Protein AF-A0A099KF82-F1 (afdb_monomer)

Sequence (232 aa):
MSKSNTLKNRMLSGFLIILASSVIFTIAQVIEQFLGSYDLSSMYVSFCAGFILFTPLVSLTLHPLLLASTDSSNKIKVKGLIANISLVTVVQGLFFLIWMTDAIAIYSIYVDSNSFLAKAFNINSKNPGNYSQEFYWINLFLAWLFSLLSLAVGLLPCLIARLKNLGVVGNFVSAFKFAKKQKLALALYAFCLAFSAVIPLMYAKYLFIVLFPLTLSWVFIGLSKRYLQYHN

Solvent-accessible surface area (backbone atoms only — not comparable to full-atom values): 11970 Å² total; per-residue (Å²): 133,63,74,63,60,49,49,52,27,39,52,52,15,53,49,43,30,43,51,48,41,45,50,53,49,52,52,51,52,52,50,46,54,51,27,54,74,62,77,40,52,81,54,46,54,47,54,43,25,44,56,41,37,47,50,30,66,45,54,55,32,51,50,48,52,72,52,74,77,69,83,93,64,63,69,67,57,47,56,57,41,51,52,44,50,52,51,35,51,52,54,34,49,50,52,37,56,52,47,54,53,49,51,53,52,53,37,25,58,47,49,36,42,81,32,67,63,9,58,74,68,68,43,83,60,97,66,86,47,83,40,58,65,59,52,51,55,51,31,57,52,47,16,30,52,38,20,37,48,23,42,47,65,30,38,35,21,55,53,37,36,70,74,71,51,60,52,64,68,46,13,44,54,49,20,48,57,50,46,71,73,41,45,69,62,47,51,50,50,11,41,54,46,28,50,32,42,32,51,18,60,73,77,37,57,76,52,24,53,53,45,32,53,51,49,51,52,50,47,52,52,52,50,53,53,55,52,51,64,73,73,108

pLDDT: mean 79.57, std 12.96, range [41.28, 94.31]

Secondary structure (DSSP, 8-state):
--HHHHHHHHHHHHHHHHHHHHHHHHHHHHHHHHHHHTT-GGGHHHHHHHHGGGHHHHHHTTTGGGTTT--S-HHHHHHHHHHHHHHHHHHHHHHHHHHHHHHHHHHHHHT-TTSHHHHHTT---S----THHHHHHHHHHHHHHHHHHIIIIIIHHHHHHHHT--HHHHHHHHHHHHHHHSHHHHHHHHHHHHHHHHHHHHH-GGGHHHHHHHHHHHHHHHHHHHHHHHH-

Nearest PDB structures (foldseek):
  2wcd-assembly1_A  TM=1.685E-01  e=1.170E+00  Escherichia coli K-12
  6mrt-assembly1_A  TM=1.570E-01  e=1.527E+00  Escherichia coli K-12
  7sqc-assembly1_1W  TM=1.753E-01  e=9.411E+00  Chlamydomonas reinhardtii

Mean predicted aligned error: 8.37 Å

Foldseek 3Di:
DDPVLLVVLQVQLVVLLLVVLVVLLVVLVVVCVVCVVQVNNLLSLLVLLLSLLCLLVSLCSCVSNPVVPDDDPPPVLVVLLVVLQVVSVVVSVVVSVVSSVVSLVCCCAAAPCPTPVVVVVVPDHPDNDNCSVVSNVVSLVSSLVSLLVSVQRRNQLSLQSVVPNPGNVVSNVLSVVLCVVCVVVSSVLSNLLSCLRSVCSPPVSVSNSPSNSVSSVVSSVVVNVVSVVVVD

Structure (mmCIF, N/CA/C/O backbone):
data_AF-A0A099KF82-F1
#
_entry.id   AF-A0A099KF82-F1
#
loop_
_atom_site.group_PDB
_atom_site.id
_atom_site.type_symbol
_atom_site.label_atom_id
_atom_site.label_alt_id
_atom_site.label_comp_id
_atom_site.label_asym_id
_atom_site.label_entity_id
_atom_site.label_seq_id
_atom_site.pdbx_PDB_ins_code
_atom_site.Cartn_x
_atom_site.Cartn_y
_atom_site.Cartn_z
_atom_site.occupancy
_atom_site.B_iso_or_equiv
_atom_site.auth_seq_id
_atom_site.auth_comp_id
_atom_site.auth_asym_id
_atom_site.auth_atom_id
_atom_site.pdbx_PDB_model_num
ATOM 1 N N . MET A 1 1 ? -29.001 -10.977 19.446 1.00 45.34 1 MET A N 1
ATOM 2 C CA . MET A 1 1 ? -28.707 -10.718 18.016 1.00 45.34 1 MET A CA 1
ATOM 3 C C . MET A 1 1 ? -28.398 -12.051 17.326 1.00 45.34 1 MET A C 1
ATOM 5 O O . MET A 1 1 ? -27.534 -12.771 17.809 1.00 45.34 1 MET A O 1
ATOM 9 N N . SER A 1 2 ? -29.158 -12.444 16.294 1.00 41.28 2 SER A N 1
ATOM 10 C CA . SER A 1 2 ? -29.084 -13.787 15.675 1.00 41.28 2 SER A CA 1
ATOM 11 C C . SER A 1 2 ? -27.712 -14.064 15.038 1.00 41.28 2 SER A C 1
ATOM 13 O O . SER A 1 2 ? -27.219 -13.231 14.275 1.00 41.28 2 SER A O 1
ATOM 15 N N . LYS A 1 3 ? -27.132 -15.252 15.296 1.00 54.12 3 LYS A N 1
ATOM 16 C CA . LYS A 1 3 ? -25.882 -15.764 14.680 1.00 54.12 3 LYS A CA 1
ATOM 17 C C . LYS A 1 3 ? -25.866 -15.649 13.142 1.00 54.12 3 LYS A C 1
ATOM 19 O O . LYS A 1 3 ? -24.796 -15.588 12.545 1.00 54.12 3 LYS A O 1
ATOM 24 N N . SER A 1 4 ? -27.040 -15.587 12.508 1.00 56.69 4 SER A N 1
ATOM 25 C CA . SER A 1 4 ? -27.193 -15.416 11.058 1.00 56.69 4 SER A CA 1
ATOM 26 C C . SER A 1 4 ? -26.723 -14.036 10.559 1.00 56.69 4 SER A C 1
ATOM 28 O O . SER A 1 4 ? -26.014 -13.943 9.557 1.00 56.69 4 SER A O 1
ATOM 30 N N . ASN A 1 5 ? -27.010 -12.956 11.298 1.00 60.69 5 ASN A N 1
ATOM 31 C CA . ASN A 1 5 ? -26.653 -11.592 10.877 1.00 60.69 5 ASN A CA 1
ATOM 32 C C . ASN A 1 5 ? -25.145 -11.314 10.990 1.00 60.69 5 ASN A C 1
ATOM 34 O O . ASN A 1 5 ? -24.573 -10.614 10.155 1.00 60.69 5 ASN A O 1
ATOM 38 N N . THR A 1 6 ? -24.474 -11.892 11.988 1.00 64.69 6 THR A N 1
ATOM 39 C CA . THR A 1 6 ? -23.012 -11.806 12.133 1.00 64.69 6 THR A CA 1
ATOM 40 C C . THR A 1 6 ? -22.284 -12.606 11.054 1.00 64.69 6 THR A C 1
ATOM 42 O O . THR A 1 6 ? -21.274 -12.130 10.535 1.00 64.69 6 THR A O 1
ATOM 45 N N . LEU A 1 7 ? -22.797 -13.781 10.673 1.00 68.00 7 LEU A N 1
ATOM 46 C CA . LEU A 1 7 ? -22.239 -14.579 9.577 1.00 68.00 7 LEU A CA 1
ATOM 47 C C . LEU A 1 7 ? -22.384 -13.855 8.230 1.00 68.00 7 LEU A C 1
ATOM 49 O O . LEU A 1 7 ? -21.399 -13.704 7.509 1.00 68.00 7 LEU A O 1
ATOM 53 N N . LYS A 1 8 ? -23.577 -13.321 7.940 1.00 71.81 8 LYS A N 1
ATOM 54 C CA . LYS A 1 8 ? -23.858 -12.558 6.714 1.00 71.81 8 LYS A CA 1
ATOM 55 C C . LYS A 1 8 ? -22.934 -11.345 6.562 1.00 71.81 8 LYS A C 1
ATOM 57 O O . LYS A 1 8 ? -22.374 -11.132 5.491 1.00 71.81 8 LYS A O 1
ATOM 62 N N . ASN A 1 9 ? -22.702 -10.596 7.640 1.00 69.06 9 ASN A N 1
ATOM 63 C CA . ASN A 1 9 ? -21.808 -9.433 7.620 1.00 69.06 9 ASN A CA 1
ATOM 64 C C . ASN A 1 9 ? -20.334 -9.815 7.428 1.00 69.06 9 ASN A C 1
ATOM 66 O O . ASN A 1 9 ? -19.594 -9.091 6.762 1.00 69.06 9 ASN A O 1
ATOM 70 N N . ARG A 1 10 ? -19.902 -10.961 7.972 1.00 72.69 10 ARG A N 1
ATOM 71 C CA . ARG A 1 10 ? -18.543 -11.477 7.758 1.00 72.69 10 ARG A CA 1
ATOM 72 C C . ARG A 1 10 ? -18.320 -11.907 6.313 1.00 72.69 10 ARG A C 1
ATOM 74 O O . ARG A 1 10 ? -17.299 -11.545 5.737 1.00 72.69 10 ARG A O 1
ATOM 81 N N . MET A 1 11 ? -19.285 -12.618 5.728 1.00 76.19 11 MET A N 1
ATOM 82 C CA . MET A 1 11 ? -19.236 -13.011 4.317 1.00 76.19 11 MET A CA 1
ATOM 83 C C . MET A 1 11 ? -19.250 -11.792 3.393 1.00 76.19 11 MET A C 1
ATOM 85 O O . MET A 1 11 ? -18.455 -11.733 2.462 1.00 76.19 11 MET A O 1
ATOM 89 N N . LEU A 1 12 ? -20.085 -10.789 3.689 1.00 76.50 12 LEU A N 1
ATOM 90 C CA . LEU A 1 12 ? -20.146 -9.550 2.915 1.00 76.50 12 LEU A CA 1
ATOM 91 C C . LEU A 1 12 ? -18.811 -8.794 2.939 1.00 76.50 12 LEU A C 1
ATOM 93 O O . LEU A 1 12 ? -18.322 -8.392 1.890 1.00 76.50 12 LEU A O 1
ATOM 97 N N . SER A 1 13 ? -18.194 -8.630 4.113 1.00 74.94 13 SER A N 1
ATOM 98 C CA . SER A 1 13 ? -16.867 -8.009 4.205 1.00 74.94 13 SER A CA 1
ATOM 99 C C . SER A 1 13 ? -15.794 -8.820 3.490 1.00 74.94 13 SER A C 1
ATOM 101 O O . SER A 1 13 ? -15.008 -8.238 2.755 1.00 74.94 13 SER A O 1
ATOM 103 N N . GLY A 1 14 ? -15.771 -10.146 3.662 1.00 78.19 14 GLY A N 1
ATOM 104 C CA . GLY A 1 14 ? -14.827 -11.012 2.952 1.00 78.19 14 GLY A CA 1
ATOM 105 C C . GLY A 1 14 ? -14.945 -10.867 1.433 1.00 78.19 14 GLY A C 1
ATOM 106 O O . GLY A 1 14 ? -13.945 -10.659 0.753 1.00 78.19 14 GLY A O 1
ATOM 107 N N . PHE A 1 15 ? -16.175 -10.879 0.916 1.00 82.88 15 PHE A N 1
ATOM 108 C CA . PHE A 1 15 ? -16.449 -10.667 -0.503 1.00 82.88 15 PHE A CA 1
ATOM 109 C C . PHE A 1 15 ? -15.987 -9.286 -0.985 1.00 82.88 15 PHE A C 1
ATOM 111 O O . PHE A 1 15 ? -15.294 -9.196 -1.994 1.00 82.88 15 PHE A O 1
ATOM 118 N N . LEU A 1 16 ? -16.309 -8.214 -0.252 1.00 82.69 16 LEU A N 1
ATOM 119 C CA . LEU A 1 16 ? -15.918 -6.849 -0.624 1.00 82.69 16 LEU A CA 1
ATOM 120 C C . LEU A 1 16 ? -14.393 -6.657 -0.641 1.00 82.69 16 LEU A C 1
ATOM 122 O O . LEU A 1 16 ? -13.878 -5.972 -1.520 1.00 82.69 16 LEU A O 1
ATOM 126 N N . ILE A 1 17 ? -13.671 -7.278 0.294 1.00 85.69 17 ILE A N 1
ATOM 127 C CA . ILE A 1 17 ? -12.202 -7.236 0.349 1.00 85.69 17 ILE A CA 1
ATOM 128 C C . ILE A 1 17 ? -11.584 -7.952 -0.853 1.00 85.69 17 ILE A C 1
ATOM 130 O O . ILE A 1 17 ? -10.634 -7.445 -1.455 1.00 85.69 17 ILE A O 1
ATOM 134 N N . ILE A 1 18 ? -12.110 -9.130 -1.201 1.00 86.81 18 ILE A N 1
ATOM 135 C CA . ILE A 1 18 ? -11.645 -9.894 -2.363 1.00 86.81 18 ILE A CA 1
ATOM 136 C C . ILE A 1 18 ? -11.949 -9.118 -3.644 1.00 86.81 18 ILE A C 1
ATOM 138 O O . ILE A 1 18 ? -11.084 -9.013 -4.511 1.00 86.81 18 ILE A O 1
ATOM 142 N N . LEU A 1 19 ? -13.134 -8.513 -3.745 1.00 86.94 19 LEU A N 1
ATOM 143 C CA . LEU A 1 19 ? -13.522 -7.684 -4.882 1.00 86.94 19 LEU A CA 1
ATOM 144 C C . LEU A 1 19 ? -12.602 -6.464 -5.025 1.00 86.94 19 LEU A C 1
ATOM 146 O O . LEU A 1 19 ? -12.076 -6.225 -6.107 1.00 86.94 19 LEU A O 1
ATOM 150 N N . ALA A 1 20 ? -12.325 -5.743 -3.937 1.00 86.38 20 ALA A N 1
ATOM 151 C CA . ALA A 1 20 ? -11.403 -4.607 -3.954 1.00 86.38 20 ALA A CA 1
ATOM 152 C C . ALA A 1 20 ? -9.967 -5.023 -4.326 1.00 86.38 20 ALA A C 1
ATOM 154 O O . ALA A 1 20 ? -9.330 -4.370 -5.151 1.00 86.38 20 ALA A O 1
ATOM 155 N N . SER A 1 21 ? -9.479 -6.144 -3.785 1.00 87.75 21 SER A N 1
ATOM 156 C CA . SER A 1 21 ? -8.174 -6.711 -4.163 1.00 87.75 21 SER A CA 1
ATOM 157 C C . SER A 1 21 ? -8.140 -7.118 -5.641 1.00 87.75 21 SER A C 1
ATOM 159 O O . SER A 1 21 ? -7.149 -6.883 -6.324 1.00 87.75 21 SER A O 1
ATOM 161 N N . SER A 1 22 ? -9.240 -7.662 -6.166 1.00 87.31 22 SER A N 1
ATOM 162 C CA . SER A 1 22 ? -9.359 -8.053 -7.578 1.00 87.31 22 SER A CA 1
ATOM 163 C C . SER A 1 22 ? -9.364 -6.843 -8.517 1.00 87.31 22 SER A C 1
ATOM 165 O O . SER A 1 22 ? -8.781 -6.902 -9.598 1.00 87.31 22 SER A O 1
ATOM 167 N N . VAL A 1 23 ? -9.963 -5.722 -8.101 1.00 88.44 23 VAL A N 1
ATOM 168 C CA . VAL A 1 23 ? -9.898 -4.456 -8.848 1.00 88.44 23 VAL A CA 1
ATOM 169 C C . VAL A 1 23 ? -8.455 -3.957 -8.928 1.00 88.44 23 VAL A C 1
ATOM 171 O O . VAL A 1 23 ? -7.983 -3.667 -10.024 1.00 88.44 23 VAL A O 1
ATOM 174 N N . ILE A 1 24 ? -7.726 -3.927 -7.805 1.00 88.12 24 ILE A N 1
ATOM 175 C CA . ILE A 1 24 ? -6.304 -3.533 -7.795 1.00 88.12 24 ILE A CA 1
ATOM 176 C C . ILE A 1 24 ? -5.482 -4.458 -8.694 1.00 88.12 24 ILE A C 1
ATOM 178 O O . ILE A 1 24 ? -4.691 -3.981 -9.503 1.00 88.12 24 ILE A O 1
ATOM 182 N N . PHE A 1 25 ? -5.708 -5.768 -8.599 1.00 90.44 25 PHE A N 1
ATOM 183 C CA . PHE A 1 25 ? -5.039 -6.754 -9.441 1.00 90.44 25 PHE A CA 1
ATOM 184 C C . PHE A 1 25 ? -5.279 -6.505 -10.935 1.00 90.44 25 PHE A C 1
ATOM 186 O O . PHE A 1 25 ? -4.337 -6.501 -11.722 1.00 90.44 25 PHE A O 1
ATOM 193 N N . THR A 1 26 ? -6.530 -6.249 -11.321 1.00 88.75 26 THR A N 1
ATOM 194 C CA . THR A 1 26 ? -6.898 -5.98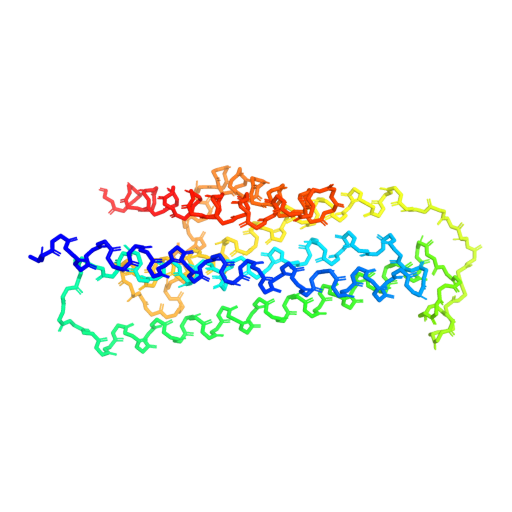7 -12.719 1.00 88.75 26 THR A CA 1
ATOM 195 C C . THR A 1 26 ? -6.211 -4.724 -13.234 1.00 88.75 26 THR A C 1
ATOM 197 O O . THR A 1 26 ? -5.630 -4.743 -14.315 1.00 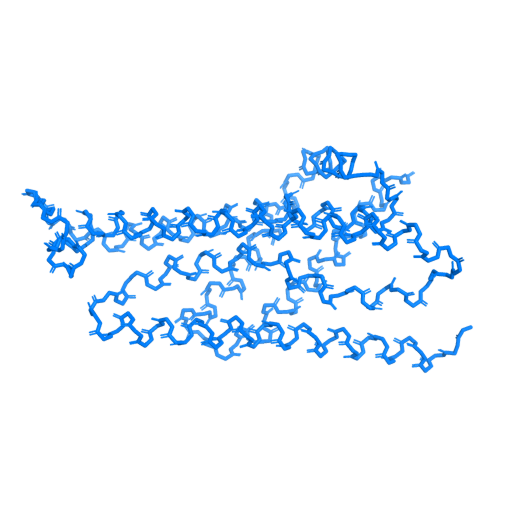88.75 26 THR A O 1
ATOM 200 N N . ILE A 1 27 ? -6.209 -3.646 -12.441 1.00 88.88 27 ILE A N 1
ATOM 201 C CA . ILE A 1 27 ? -5.512 -2.400 -12.792 1.00 88.88 27 ILE A CA 1
ATOM 202 C C . ILE A 1 27 ? -4.008 -2.657 -12.945 1.00 88.88 27 ILE A C 1
ATOM 204 O O . ILE A 1 27 ? -3.415 -2.211 -13.923 1.00 88.88 27 ILE A O 1
ATOM 208 N N . ALA A 1 28 ? -3.395 -3.408 -12.026 1.00 88.62 28 ALA A N 1
ATOM 209 C CA . ALA A 1 28 ? -1.977 -3.748 -12.099 1.00 88.62 28 ALA A CA 1
ATOM 210 C C . ALA A 1 28 ? -1.632 -4.529 -13.377 1.00 88.62 28 ALA A C 1
ATOM 212 O O . ALA A 1 28 ? -0.662 -4.188 -14.045 1.00 88.62 28 ALA A O 1
ATOM 213 N N . GLN A 1 29 ? -2.450 -5.514 -13.764 1.00 90.19 29 GLN A N 1
ATOM 214 C CA . GLN A 1 29 ? -2.237 -6.286 -14.995 1.00 90.19 29 GLN A CA 1
ATOM 215 C C . GLN A 1 29 ? -2.384 -5.439 -16.261 1.00 90.19 29 GLN A C 1
ATOM 217 O O . GLN A 1 29 ? -1.581 -5.571 -17.182 1.00 90.19 29 GLN A O 1
ATOM 222 N N . VAL A 1 30 ? -3.370 -4.539 -16.299 1.00 89.94 30 VAL A N 1
ATOM 223 C CA . VAL A 1 30 ? -3.534 -3.602 -17.419 1.00 89.94 30 VAL A CA 1
ATOM 224 C C . VAL A 1 30 ? -2.302 -2.701 -17.542 1.00 89.94 30 VAL A C 1
ATOM 226 O O . VAL A 1 30 ? -1.761 -2.545 -18.634 1.00 89.94 30 VAL A O 1
ATOM 229 N N . ILE A 1 31 ? -1.807 -2.157 -16.426 1.00 87.44 31 ILE A N 1
ATOM 230 C CA . ILE A 1 31 ? -0.599 -1.320 -16.412 1.00 87.44 31 ILE A CA 1
ATOM 231 C C . ILE A 1 31 ? 0.632 -2.110 -16.866 1.00 87.44 31 ILE A C 1
ATOM 233 O O . ILE A 1 31 ? 1.399 -1.607 -17.678 1.00 87.44 31 ILE A O 1
ATOM 237 N N . GLU A 1 32 ? 0.815 -3.341 -16.388 1.00 88.31 32 GLU A N 1
ATOM 238 C CA . GLU A 1 32 ? 1.932 -4.204 -16.788 1.00 88.31 32 GLU A CA 1
ATOM 239 C C . GLU A 1 32 ? 1.953 -4.440 -18.308 1.00 88.31 32 GLU A C 1
ATOM 241 O O . GLU A 1 32 ? 3.000 -4.312 -18.943 1.00 88.31 32 GLU A O 1
ATOM 246 N N . GLN A 1 33 ? 0.788 -4.710 -18.907 1.00 87.25 33 GLN A N 1
ATOM 247 C CA . GLN A 1 33 ? 0.647 -4.894 -20.355 1.00 87.25 33 GLN A CA 1
ATOM 248 C C . GLN A 1 33 ? 0.967 -3.617 -21.142 1.00 87.25 33 GLN A C 1
ATOM 250 O O . GLN A 1 33 ? 1.677 -3.673 -22.151 1.00 87.25 33 GLN A O 1
ATOM 255 N N . PHE A 1 34 ? 0.489 -2.459 -20.675 1.00 85.38 34 PHE A N 1
ATOM 256 C CA . PHE A 1 34 ? 0.820 -1.177 -21.297 1.00 85.38 34 PHE A CA 1
ATOM 257 C C . PHE A 1 34 ? 2.317 -0.881 -21.202 1.00 85.38 34 PHE A C 1
ATOM 259 O O . PHE A 1 34 ? 2.931 -0.557 -22.213 1.00 85.38 34 PHE A O 1
ATOM 266 N N . LEU A 1 35 ? 2.932 -1.050 -20.030 1.00 83.25 35 LEU A N 1
ATOM 267 C CA . LEU A 1 35 ? 4.367 -0.817 -19.844 1.00 83.25 35 LEU A CA 1
ATOM 268 C C . LEU A 1 35 ? 5.217 -1.749 -20.708 1.00 83.25 35 LEU A C 1
ATOM 270 O O . LEU A 1 35 ? 6.201 -1.295 -21.286 1.00 83.25 35 LEU A O 1
ATOM 274 N N . GLY A 1 36 ? 4.819 -3.016 -20.847 1.00 81.00 36 GLY A N 1
ATOM 275 C CA . GLY A 1 36 ? 5.472 -3.958 -21.756 1.00 81.00 36 GLY A CA 1
ATOM 276 C C . GLY A 1 36 ? 5.398 -3.526 -23.223 1.00 81.00 36 GLY A C 1
ATOM 277 O O . GLY A 1 36 ? 6.349 -3.733 -23.962 1.00 81.00 36 GLY A O 1
ATOM 278 N N . SER A 1 37 ? 4.314 -2.860 -23.630 1.00 81.31 37 SER A N 1
ATOM 279 C CA . SER A 1 37 ? 4.159 -2.339 -24.999 1.00 81.31 37 SER A CA 1
ATOM 280 C C . SER A 1 37 ? 5.033 -1.109 -25.285 1.00 81.31 37 SER A C 1
ATOM 282 O O . SER A 1 37 ? 5.269 -0.789 -26.447 1.00 81.31 37 SER A O 1
ATOM 284 N N . TYR A 1 38 ? 5.499 -0.413 -24.243 1.00 73.81 38 TYR A N 1
ATOM 285 C CA . TYR A 1 38 ? 6.330 0.794 -24.338 1.00 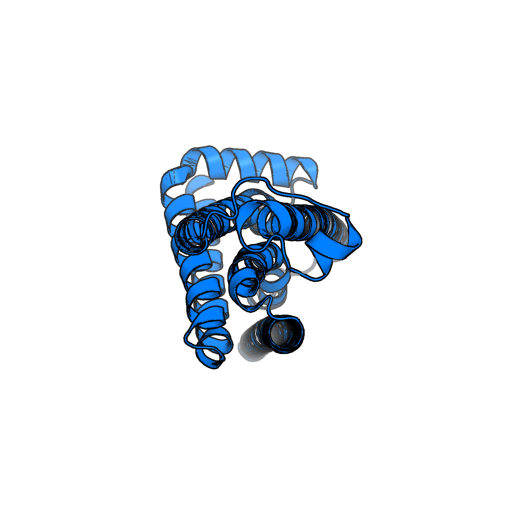73.81 38 TYR A CA 1
ATOM 286 C C . TYR A 1 38 ? 7.797 0.564 -23.922 1.00 73.81 38 TYR A C 1
ATOM 288 O O . TYR A 1 38 ? 8.520 1.541 -23.742 1.00 73.81 38 TYR A O 1
ATOM 296 N N . ASP A 1 39 ? 8.230 -0.691 -23.732 1.00 70.44 39 ASP A N 1
ATOM 297 C CA . ASP A 1 39 ? 9.553 -1.067 -23.192 1.00 70.44 39 ASP A CA 1
ATOM 298 C C . ASP A 1 39 ? 9.868 -0.478 -21.795 1.00 70.44 39 ASP A C 1
ATOM 300 O O . ASP A 1 39 ? 11.014 -0.389 -21.366 1.00 70.44 39 ASP A O 1
ATOM 304 N N . LEU A 1 40 ? 8.834 -0.141 -21.017 1.00 75.75 40 LEU A N 1
ATOM 305 C CA . LEU A 1 40 ? 8.931 0.433 -19.665 1.00 75.75 40 LEU A CA 1
ATOM 306 C C . LEU A 1 40 ? 8.751 -0.626 -18.562 1.00 75.75 40 LEU A C 1
ATOM 308 O O . LEU A 1 40 ? 8.277 -0.331 -17.462 1.00 75.75 40 LEU A O 1
ATOM 312 N N . SER A 1 41 ? 9.069 -1.888 -18.852 1.00 75.38 41 SER A N 1
ATOM 313 C CA . SER A 1 41 ? 8.740 -3.023 -17.976 1.00 75.38 41 SER A CA 1
ATOM 314 C C . SER A 1 41 ? 9.364 -2.924 -16.576 1.00 75.38 41 SER A C 1
ATOM 316 O O . SER A 1 41 ? 8.709 -3.251 -15.585 1.00 75.38 41 SER A O 1
ATOM 318 N N . SER A 1 42 ? 10.582 -2.391 -16.450 1.00 76.94 42 SER A N 1
ATOM 319 C CA . SER A 1 42 ? 11.262 -2.180 -15.162 1.00 76.94 42 SER A CA 1
ATOM 320 C C . SER A 1 42 ? 10.596 -1.102 -14.297 1.00 76.94 42 SER A C 1
ATOM 322 O O . SER A 1 42 ? 10.743 -1.114 -13.073 1.00 76.94 42 SER A O 1
ATOM 324 N N . MET A 1 43 ? 9.776 -0.230 -14.889 1.00 84.00 43 MET A N 1
ATOM 325 C CA . MET A 1 43 ? 8.977 0.759 -14.166 1.00 84.00 43 MET A CA 1
ATOM 326 C C . MET A 1 43 ? 7.802 0.127 -13.396 1.00 84.00 43 MET A C 1
ATOM 328 O O . MET A 1 43 ? 7.302 0.709 -12.430 1.00 84.00 43 MET A O 1
ATOM 332 N N . TYR A 1 44 ? 7.374 -1.088 -13.764 1.00 86.50 44 TYR A N 1
ATOM 333 C CA . TYR A 1 44 ? 6.247 -1.785 -13.127 1.00 86.50 44 TYR A CA 1
ATOM 334 C C . TYR A 1 44 ? 6.425 -1.950 -11.607 1.00 86.50 44 TYR A C 1
ATOM 336 O O . TYR A 1 44 ? 5.457 -1.900 -10.844 1.00 86.50 44 TYR A O 1
ATOM 344 N N . VAL A 1 45 ? 7.672 -2.054 -11.143 1.00 87.31 45 VAL A N 1
ATOM 345 C CA . VAL A 1 45 ? 8.031 -2.140 -9.719 1.00 87.31 45 VAL A CA 1
ATOM 346 C C . VAL A 1 45 ? 7.566 -0.904 -8.943 1.00 87.31 45 VAL A C 1
ATOM 348 O O . VAL A 1 45 ? 7.033 -1.030 -7.839 1.00 87.31 45 VAL A O 1
ATOM 351 N N . SER A 1 46 ? 7.693 0.288 -9.531 1.00 88.06 46 SER A N 1
ATOM 352 C CA . SER A 1 46 ? 7.229 1.537 -8.921 1.00 88.06 46 SER A CA 1
ATOM 353 C C . SER A 1 46 ? 5.711 1.605 -8.819 1.00 88.06 46 SER A C 1
ATOM 355 O O . SER A 1 46 ? 5.184 2.066 -7.804 1.00 88.06 46 SER A O 1
ATOM 357 N N . PHE A 1 47 ? 4.990 1.096 -9.820 1.00 87.56 47 PHE A N 1
ATOM 358 C CA . PHE A 1 47 ? 3.532 0.981 -9.747 1.00 87.56 47 PHE A CA 1
ATOM 359 C C . PHE A 1 47 ? 3.110 0.012 -8.636 1.00 87.56 47 PHE A C 1
ATOM 361 O O . PHE A 1 47 ? 2.237 0.343 -7.831 1.00 87.56 47 PHE A O 1
ATOM 368 N N . CYS A 1 48 ? 3.784 -1.139 -8.522 1.00 89.38 48 CYS A N 1
ATOM 369 C CA . CYS A 1 48 ? 3.566 -2.101 -7.439 1.00 89.38 48 CYS A CA 1
ATOM 370 C C . CYS A 1 48 ? 3.768 -1.469 -6.054 1.00 89.38 48 CYS A C 1
ATOM 372 O O . CYS A 1 48 ? 2.930 -1.646 -5.168 1.00 89.38 48 CYS A O 1
ATOM 374 N N . ALA A 1 49 ? 4.840 -0.690 -5.877 1.00 88.88 49 ALA A N 1
ATOM 375 C CA . ALA A 1 49 ? 5.096 0.057 -4.647 1.00 88.88 49 ALA A CA 1
ATOM 376 C C . ALA A 1 49 ? 3.992 1.090 -4.355 1.00 88.88 49 ALA A C 1
ATOM 378 O O . ALA A 1 49 ? 3.542 1.215 -3.215 1.00 88.88 49 ALA A O 1
ATOM 379 N N . GLY A 1 50 ? 3.511 1.789 -5.388 1.00 88.06 50 GLY A N 1
ATOM 380 C CA . GLY A 1 50 ? 2.446 2.786 -5.277 1.00 88.06 50 GLY A CA 1
ATOM 381 C C . GLY A 1 50 ? 1.098 2.197 -4.855 1.00 88.06 50 GLY A C 1
ATOM 382 O O . GLY A 1 50 ? 0.383 2.814 -4.064 1.00 88.06 50 GLY A O 1
ATOM 383 N N . PHE A 1 51 ? 0.756 0.982 -5.302 1.00 88.25 51 PHE A N 1
ATOM 384 C CA . PHE A 1 51 ? -0.533 0.356 -4.975 1.00 88.25 51 PHE A CA 1
ATOM 385 C C . PHE A 1 51 ? -0.762 0.146 -3.472 1.00 88.25 51 PHE A C 1
ATOM 387 O O . PHE A 1 51 ? -1.907 0.115 -3.015 1.00 88.25 51 PHE A O 1
ATOM 394 N N . ILE A 1 52 ? 0.307 0.082 -2.675 1.00 89.19 52 ILE A N 1
ATOM 395 C CA . ILE A 1 52 ? 0.232 0.005 -1.211 1.00 89.19 52 ILE A CA 1
ATOM 396 C C . ILE A 1 52 ? -0.518 1.203 -0.605 1.00 89.19 52 ILE A C 1
ATOM 398 O O . ILE A 1 52 ? -1.170 1.062 0.438 1.00 89.19 52 ILE A O 1
ATOM 402 N N . LEU A 1 53 ? -0.490 2.374 -1.244 1.00 87.75 53 LEU A N 1
ATOM 403 C CA . LEU A 1 53 ? -1.213 3.562 -0.777 1.00 87.75 53 LEU A CA 1
ATOM 404 C C . LEU A 1 53 ? -2.739 3.365 -0.797 1.00 87.75 53 LEU A C 1
ATOM 406 O O . LEU A 1 53 ? -3.453 4.019 -0.041 1.00 87.75 53 LEU A O 1
ATOM 410 N N . PHE A 1 54 ? -3.256 2.392 -1.557 1.00 85.06 54 PHE A N 1
ATOM 411 C CA . PHE A 1 54 ? -4.680 2.033 -1.553 1.00 85.06 54 PHE A CA 1
ATOM 412 C C . PHE A 1 54 ? -5.085 1.070 -0.430 1.00 85.06 54 PHE A C 1
ATOM 414 O O . PHE A 1 54 ? -6.278 0.843 -0.220 1.00 85.06 54 PHE A O 1
ATOM 421 N N . THR A 1 55 ? -4.134 0.549 0.352 1.00 85.19 55 THR A N 1
ATOM 422 C CA . THR A 1 55 ? -4.409 -0.303 1.527 1.00 85.19 55 THR A CA 1
ATOM 423 C C . THR A 1 55 ? -5.501 0.248 2.458 1.00 85.19 55 THR A C 1
ATOM 425 O O . THR A 1 55 ? -6.354 -0.533 2.889 1.00 85.19 55 THR A O 1
ATOM 428 N N . PRO A 1 56 ? -5.569 1.561 2.763 1.00 81.69 56 PRO A N 1
ATOM 429 C CA . PRO A 1 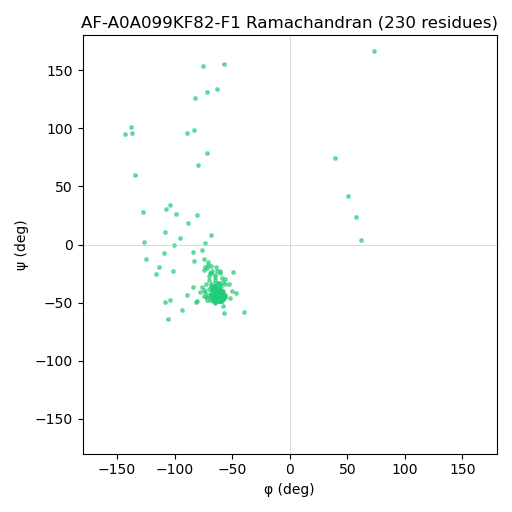56 ? -6.594 2.107 3.635 1.00 81.69 56 PRO A CA 1
ATOM 430 C C . PRO A 1 56 ? -7.971 1.975 2.997 1.00 81.69 56 PRO A C 1
ATOM 432 O O . PRO A 1 56 ? -8.887 1.541 3.686 1.00 81.69 56 PRO A O 1
ATOM 435 N N . LEU A 1 57 ? -8.107 2.239 1.691 1.00 79.62 57 LEU A N 1
ATOM 436 C CA . LEU A 1 57 ? -9.368 2.082 0.961 1.00 79.62 57 LEU A CA 1
ATOM 437 C C . LEU A 1 57 ? -9.842 0.628 0.984 1.00 79.62 57 LEU A C 1
ATOM 439 O O . LEU A 1 57 ? -11.006 0.371 1.285 1.00 79.62 57 LEU A O 1
ATOM 443 N N . VAL A 1 58 ? -8.943 -0.332 0.746 1.00 80.62 58 VAL A N 1
ATOM 444 C CA . VAL A 1 58 ? -9.292 -1.758 0.835 1.00 80.62 58 VAL A CA 1
ATOM 445 C C . VAL A 1 58 ? -9.685 -2.116 2.264 1.00 80.62 58 VAL A C 1
ATOM 447 O O . VAL A 1 58 ? -10.684 -2.796 2.473 1.00 80.62 58 VAL A O 1
ATOM 450 N N . SER A 1 59 ? -8.989 -1.592 3.274 1.00 78.19 59 SER A N 1
ATOM 451 C CA . SER A 1 59 ? -9.325 -1.858 4.677 1.00 78.19 59 SER A CA 1
ATOM 452 C C . SER A 1 59 ? -10.714 -1.343 5.075 1.00 78.19 59 SER A C 1
ATOM 454 O O . SER A 1 59 ? -11.331 -1.892 5.983 1.00 78.19 59 SER A O 1
ATOM 456 N N . LEU A 1 60 ? -11.270 -0.354 4.367 1.00 71.25 60 LEU A N 1
ATOM 457 C CA . LEU A 1 60 ? -12.640 0.114 4.602 1.00 71.25 60 LEU A CA 1
ATOM 458 C C . LEU A 1 60 ? -13.690 -0.934 4.230 1.00 71.25 60 LEU A C 1
ATOM 460 O O . LEU A 1 60 ? -14.783 -0.926 4.787 1.00 71.25 60 LEU A O 1
ATOM 464 N N . THR A 1 61 ? -13.373 -1.892 3.363 1.00 67.38 61 THR A N 1
ATOM 465 C CA . THR A 1 61 ? -14.287 -3.006 3.057 1.00 67.38 61 THR A CA 1
ATOM 466 C C . THR A 1 61 ? -14.426 -4.009 4.218 1.00 67.38 61 THR A C 1
ATOM 468 O O . THR A 1 61 ? -15.424 -4.731 4.303 1.00 67.38 61 THR A O 1
ATOM 471 N N . LEU A 1 62 ? -13.520 -3.973 5.211 1.00 64.19 62 LEU A N 1
ATOM 472 C CA . LEU A 1 62 ? -13.663 -4.666 6.508 1.00 64.19 62 LEU A CA 1
ATOM 473 C C . LEU A 1 62 ? -14.696 -3.995 7.437 1.00 64.19 62 LEU A C 1
ATOM 475 O O . LEU A 1 62 ? -14.901 -4.418 8.580 1.00 64.19 62 LEU A O 1
ATOM 479 N N . HIS A 1 63 ? -15.350 -2.923 6.990 1.00 62.50 63 HIS A N 1
ATOM 480 C CA . HIS A 1 63 ? -16.294 -2.161 7.796 1.00 62.50 63 HIS A CA 1
ATOM 481 C C . HIS A 1 63 ? -17.520 -2.982 8.267 1.00 62.50 63 HIS A C 1
ATOM 483 O O . HIS A 1 63 ? -17.752 -3.002 9.483 1.00 62.50 63 HIS A O 1
ATOM 489 N N . PRO A 1 64 ? -18.241 -3.740 7.410 1.00 54.44 64 PRO A N 1
ATOM 490 C CA . PRO A 1 64 ? -19.318 -4.639 7.848 1.00 54.44 64 PRO A CA 1
ATOM 491 C C . PRO A 1 64 ? -18.902 -5.685 8.901 1.00 54.44 64 PRO A C 1
ATOM 493 O O . PRO A 1 64 ? -19.690 -5.988 9.801 1.00 54.44 64 PRO A O 1
ATOM 496 N N . LEU A 1 65 ? -17.660 -6.187 8.853 1.00 49.94 65 LEU A N 1
ATOM 497 C CA . LEU A 1 65 ? -17.164 -7.298 9.679 1.00 49.94 65 LEU A CA 1
ATOM 498 C C . LEU A 1 65 ? -17.274 -7.057 11.196 1.00 49.94 65 LEU A C 1
ATOM 500 O O . LEU A 1 65 ? -17.494 -8.011 11.942 1.00 49.94 65 LEU A O 1
ATOM 504 N N . LEU A 1 66 ? -17.155 -5.808 11.666 1.00 48.41 66 LEU A N 1
ATOM 505 C CA . LEU A 1 66 ? -17.411 -5.478 13.077 1.00 48.41 66 LEU A CA 1
ATOM 506 C C . LEU A 1 66 ? -18.401 -4.330 13.332 1.00 48.41 66 LEU A C 1
ATOM 508 O O . LEU A 1 66 ? -18.294 -3.612 14.318 1.00 48.41 66 LEU A O 1
ATOM 512 N N . LEU A 1 67 ? -19.348 -4.118 12.408 1.00 48.56 67 LEU A N 1
ATOM 513 C CA . LEU A 1 67 ? -20.588 -3.362 12.665 1.00 48.56 67 LEU A CA 1
ATOM 514 C C . LEU A 1 67 ? -21.668 -4.237 13.312 1.00 48.56 67 LEU A C 1
ATOM 516 O O . LEU A 1 67 ? -22.644 -3.729 13.848 1.00 48.56 67 LEU A O 1
ATOM 520 N N . ALA A 1 68 ? -21.489 -5.558 13.291 1.00 46.12 68 ALA A N 1
ATOM 521 C CA . ALA A 1 68 ? -22.445 -6.505 13.850 1.00 46.12 68 ALA A CA 1
ATOM 522 C C . ALA A 1 68 ? -22.552 -6.469 15.394 1.00 46.12 68 ALA A C 1
ATOM 524 O O . ALA A 1 68 ? -23.188 -7.352 15.957 1.00 46.12 68 ALA A O 1
ATOM 525 N N . SER A 1 69 ? -21.924 -5.502 16.076 1.00 43.41 69 SER A N 1
ATOM 526 C CA . SER A 1 69 ? -21.862 -5.423 17.542 1.00 43.41 69 SER A CA 1
ATOM 527 C C . SER A 1 69 ? -22.329 -4.098 18.155 1.00 43.41 69 SER A C 1
ATOM 529 O O . SER A 1 69 ? -22.222 -3.963 19.370 1.00 43.41 69 SER A O 1
ATOM 531 N N . THR A 1 70 ? -22.804 -3.111 17.385 1.00 44.44 70 THR A N 1
ATOM 532 C CA . THR A 1 70 ? -23.066 -1.777 17.962 1.00 44.44 70 THR A CA 1
ATOM 533 C C . THR A 1 70 ? -24.373 -1.172 17.451 1.00 44.44 70 THR A C 1
ATOM 535 O O . THR A 1 70 ? -24.437 -0.643 16.344 1.00 44.44 70 THR A O 1
ATOM 538 N N . ASP A 1 71 ? -25.413 -1.264 18.282 1.00 42.00 71 ASP A N 1
ATOM 539 C CA . ASP A 1 71 ? -26.768 -0.778 18.014 1.00 42.00 71 ASP A CA 1
ATOM 540 C C . ASP A 1 71 ? -26.932 0.762 18.109 1.00 42.00 71 ASP A C 1
ATOM 542 O O . ASP A 1 71 ? -26.206 1.480 18.802 1.00 42.00 71 ASP A O 1
ATOM 546 N N . SER A 1 72 ? -27.934 1.226 17.349 1.00 42.75 72 SER A N 1
ATOM 547 C CA . SER A 1 72 ? -28.869 2.356 17.554 1.00 42.75 72 SER A CA 1
ATOM 548 C C . SER A 1 72 ? -28.423 3.831 17.668 1.00 42.75 72 SER A C 1
ATOM 550 O O . SER A 1 72 ? -29.294 4.691 17.756 1.00 42.75 72 SER A O 1
ATOM 552 N N . SER A 1 73 ? -27.145 4.206 17.515 1.00 46.81 73 SER A N 1
ATOM 553 C CA . SER A 1 73 ? -26.707 5.636 17.460 1.00 46.81 73 SER A CA 1
ATOM 554 C C . SER A 1 73 ? -26.283 6.112 16.044 1.00 46.81 73 SER A C 1
ATOM 556 O O . SER A 1 73 ? -25.396 6.945 15.847 1.00 46.81 73 SER A O 1
ATOM 558 N N . ASN A 1 74 ? -26.894 5.531 15.009 1.00 51.75 74 ASN A N 1
ATOM 559 C CA . ASN A 1 74 ? -26.276 5.361 13.686 1.00 51.75 74 ASN A CA 1
ATOM 560 C C . ASN A 1 74 ? -26.049 6.621 12.823 1.00 51.75 74 ASN A C 1
ATOM 562 O O . ASN A 1 74 ? -25.123 6.619 12.019 1.00 51.75 74 ASN A O 1
ATOM 566 N N . LYS A 1 75 ? -26.816 7.712 12.942 1.00 49.66 75 LYS A N 1
ATOM 567 C CA . LYS A 1 75 ? -26.712 8.813 11.952 1.00 49.66 75 LYS A CA 1
ATOM 568 C C . LYS A 1 75 ? -25.495 9.733 12.148 1.00 49.66 75 LYS A C 1
ATOM 570 O O . LYS A 1 75 ? -24.836 10.088 11.172 1.00 49.66 75 LYS A O 1
ATOM 575 N N . ILE A 1 76 ? -25.151 10.085 13.391 1.00 48.56 76 ILE A N 1
ATOM 576 C CA . ILE A 1 76 ? -24.037 11.013 13.689 1.00 48.56 76 ILE A CA 1
ATOM 577 C C . ILE A 1 76 ? -22.675 10.313 13.532 1.00 48.56 76 ILE A C 1
ATOM 579 O O . ILE A 1 76 ? -21.730 10.902 13.002 1.00 48.56 76 ILE A O 1
ATOM 583 N N . LYS A 1 77 ? -22.583 9.027 13.902 1.00 59.69 77 LYS A N 1
ATOM 584 C CA . LYS A 1 77 ? -21.362 8.220 13.727 1.00 59.69 77 LYS A CA 1
ATOM 585 C C . LYS A 1 77 ? -21.027 7.977 12.250 1.00 59.69 77 LYS A C 1
ATOM 587 O O . LYS A 1 77 ? -19.858 8.044 11.883 1.00 59.69 77 LYS A O 1
ATOM 592 N N . VAL A 1 78 ? -22.035 7.782 11.395 1.00 63.34 78 VAL A N 1
ATOM 593 C CA . VAL A 1 78 ? -21.836 7.560 9.951 1.00 63.34 78 VAL A CA 1
ATOM 594 C C . VAL A 1 78 ? -21.324 8.818 9.244 1.00 63.34 78 VAL A C 1
ATOM 596 O O . VAL A 1 78 ? -20.387 8.716 8.460 1.00 63.34 78 VAL A O 1
ATOM 599 N N . LYS A 1 79 ? -21.843 10.016 9.560 1.00 65.38 79 LYS A N 1
ATOM 600 C CA . LYS A 1 79 ? -21.358 11.269 8.945 1.00 65.38 79 LYS A CA 1
ATOM 601 C C . LYS A 1 79 ? -19.887 11.549 9.283 1.00 65.38 79 LYS A C 1
ATOM 603 O O . LYS A 1 79 ? -19.108 11.883 8.393 1.00 65.38 79 LYS A O 1
ATOM 608 N N . GLY A 1 80 ? -19.497 11.372 10.549 1.00 64.50 80 GLY A N 1
ATOM 609 C CA . GLY A 1 80 ? -18.102 11.524 10.981 1.00 64.50 80 GLY A CA 1
ATOM 610 C C . GLY A 1 80 ? -17.171 10.484 10.352 1.00 64.50 80 GLY A C 1
ATOM 611 O O . GLY A 1 80 ? -16.061 10.815 9.942 1.00 64.50 80 GLY A O 1
ATOM 612 N N . LEU A 1 81 ? -17.632 9.241 10.207 1.00 67.75 81 LEU A N 1
ATOM 613 C CA . LEU A 1 81 ? -16.871 8.187 9.543 1.00 67.75 81 LEU A CA 1
ATOM 614 C C . LEU A 1 81 ? -16.678 8.468 8.046 1.00 67.75 81 LEU A C 1
ATOM 616 O O . LEU A 1 81 ? -15.550 8.397 7.569 1.00 67.75 81 LEU A O 1
ATOM 620 N N . ILE A 1 82 ? -17.743 8.840 7.325 1.00 72.81 82 ILE A N 1
ATOM 621 C CA . ILE A 1 82 ? -17.676 9.188 5.896 1.00 72.81 82 ILE A CA 1
ATOM 622 C C . ILE A 1 82 ? -16.700 10.348 5.676 1.00 72.81 82 ILE A C 1
ATOM 624 O O . ILE A 1 82 ? -15.881 10.279 4.769 1.00 72.81 82 ILE A O 1
ATOM 628 N N . ALA A 1 83 ? -16.707 11.370 6.538 1.00 74.00 83 ALA A N 1
ATOM 629 C CA . ALA A 1 83 ? -15.760 12.481 6.434 1.00 74.00 83 ALA A CA 1
ATOM 630 C C . ALA A 1 83 ? -14.290 12.033 6.576 1.00 74.00 83 ALA A C 1
ATOM 632 O O . ALA A 1 83 ? -13.437 12.482 5.813 1.00 74.00 83 ALA A O 1
ATOM 633 N N . ASN A 1 84 ? -13.991 11.117 7.508 1.00 76.25 84 ASN A N 1
ATOM 634 C CA . ASN A 1 84 ? -12.645 10.546 7.643 1.00 76.25 84 ASN A CA 1
ATOM 635 C C . ASN A 1 84 ? -12.265 9.702 6.418 1.00 76.25 84 ASN A C 1
ATOM 637 O O . ASN A 1 84 ? -11.148 9.818 5.926 1.00 76.25 84 ASN A O 1
ATOM 641 N N . ILE A 1 85 ? -13.198 8.898 5.900 1.00 78.56 85 ILE A N 1
ATOM 642 C CA . ILE A 1 85 ? -12.997 8.078 4.698 1.00 78.56 85 ILE A CA 1
ATOM 643 C C . ILE A 1 85 ? -12.685 8.952 3.483 1.00 78.56 85 ILE A C 1
ATOM 645 O O . ILE A 1 85 ? -11.717 8.684 2.770 1.00 78.56 85 ILE A O 1
ATOM 649 N N . SER A 1 86 ? -13.475 10.001 3.255 1.00 79.69 86 SER A N 1
ATOM 650 C CA . SER A 1 86 ? -13.274 10.916 2.133 1.00 79.69 86 SER A CA 1
ATOM 651 C C . SER A 1 86 ? -11.928 11.624 2.236 1.00 7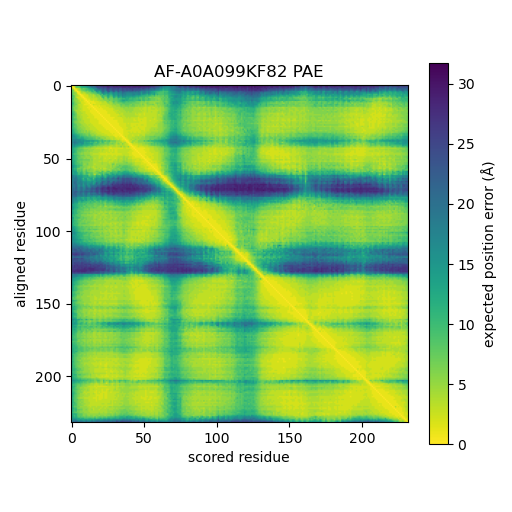9.69 86 SER A C 1
ATOM 653 O O . SER A 1 86 ? -11.193 11.668 1.255 1.00 79.69 86 SER A O 1
ATOM 655 N N . LEU A 1 87 ? -11.557 12.107 3.427 1.00 82.81 87 LEU A N 1
ATOM 656 C CA . LEU A 1 87 ? -10.257 12.743 3.631 1.00 82.81 87 LEU A CA 1
ATOM 657 C C . LEU A 1 87 ? -9.103 11.764 3.378 1.00 82.81 87 LEU A C 1
ATOM 659 O O . LEU A 1 87 ? -8.170 12.100 2.656 1.00 82.81 87 LEU A O 1
ATOM 663 N N . VAL A 1 88 ? -9.177 10.546 3.922 1.00 83.50 88 VAL A N 1
ATOM 664 C CA . VAL A 1 88 ? -8.158 9.510 3.695 1.00 83.50 88 VAL A CA 1
ATOM 665 C C . VAL A 1 88 ? -8.057 9.161 2.211 1.00 83.50 88 VAL A C 1
ATOM 667 O O . VAL A 1 88 ? -6.951 9.031 1.698 1.00 83.50 88 VAL A O 1
ATOM 670 N N . THR A 1 89 ? -9.182 9.077 1.503 1.00 83.25 89 THR A N 1
ATOM 671 C CA . THR A 1 89 ? -9.208 8.809 0.057 1.00 83.25 89 THR A CA 1
ATOM 672 C C . THR A 1 89 ? -8.499 9.907 -0.730 1.00 83.25 89 THR A C 1
ATOM 674 O O . THR A 1 89 ? -7.654 9.606 -1.569 1.00 83.25 89 THR A O 1
ATOM 677 N N . VAL A 1 90 ? -8.786 11.176 -0.422 1.00 87.00 90 VAL A N 1
ATOM 678 C CA . VAL A 1 90 ? -8.135 12.324 -1.069 1.00 87.00 90 VAL A CA 1
ATOM 679 C C . VAL A 1 90 ? -6.634 12.330 -0.784 1.00 87.00 90 VAL A C 1
ATOM 681 O O . VAL A 1 90 ? -5.837 12.441 -1.710 1.00 87.00 90 VAL A O 1
ATOM 684 N N . VAL A 1 91 ? -6.233 12.154 0.478 1.00 86.31 91 VAL A N 1
ATOM 685 C CA . VAL A 1 91 ? -4.818 12.182 0.878 1.00 86.31 91 VAL A CA 1
ATOM 686 C C . VAL A 1 91 ? -4.029 11.045 0.220 1.00 86.31 91 VAL A C 1
ATOM 688 O O . VAL A 1 91 ? -2.971 11.294 -0.350 1.00 86.31 91 VAL A O 1
ATOM 691 N N . GLN A 1 92 ? -4.540 9.810 0.248 1.00 85.50 92 GLN A N 1
ATOM 692 C CA . GLN A 1 92 ? -3.857 8.668 -0.375 1.00 85.50 92 GLN A CA 1
ATOM 693 C C . GLN A 1 92 ? -3.827 8.777 -1.905 1.00 85.50 92 GLN A C 1
ATOM 695 O O . GLN A 1 92 ? -2.810 8.457 -2.515 1.00 85.50 92 GLN A O 1
ATOM 700 N N . GLY A 1 93 ? -4.901 9.282 -2.523 1.00 84.00 93 GLY A N 1
ATOM 701 C CA . GLY A 1 93 ? -4.944 9.535 -3.963 1.00 84.00 93 GLY A CA 1
ATOM 702 C C . GLY A 1 93 ? -3.910 10.572 -4.407 1.00 84.00 93 GLY A C 1
ATOM 703 O O . GLY A 1 93 ? -3.206 10.349 -5.388 1.00 84.00 93 GLY A O 1
ATOM 704 N N . LEU A 1 94 ? -3.755 11.666 -3.655 1.00 88.56 94 LEU A N 1
ATOM 705 C CA . LEU A 1 94 ? -2.730 12.679 -3.927 1.00 88.56 94 LEU A CA 1
ATOM 706 C C . LEU A 1 94 ? -1.315 12.109 -3.791 1.00 88.56 94 LEU A C 1
ATOM 708 O O . LEU A 1 94 ? -0.499 12.315 -4.685 1.00 88.56 94 LEU A O 1
ATOM 712 N N . PHE A 1 95 ? -1.032 11.352 -2.724 1.00 87.31 95 PHE A N 1
ATOM 713 C CA . PHE A 1 95 ? 0.269 10.691 -2.573 1.00 87.31 95 PHE A CA 1
ATOM 714 C C . PHE A 1 95 ? 0.560 9.725 -3.721 1.00 87.31 95 PHE A C 1
ATOM 716 O O . PHE A 1 95 ? 1.684 9.698 -4.213 1.00 87.31 95 PHE A O 1
ATOM 723 N N . PHE A 1 96 ? -0.446 8.980 -4.181 1.00 85.94 96 PHE A N 1
ATOM 724 C CA . PHE A 1 96 ? -0.296 8.075 -5.314 1.00 85.94 96 PHE A CA 1
ATOM 725 C C . PHE A 1 96 ? 0.014 8.825 -6.615 1.00 85.94 96 PHE A C 1
ATOM 727 O O . PHE A 1 96 ? 0.935 8.443 -7.326 1.00 85.94 96 PHE A O 1
ATOM 734 N N . LEU A 1 97 ? -0.696 9.918 -6.913 1.00 85.81 97 LEU A N 1
ATOM 735 C CA . LEU A 1 97 ? -0.445 10.719 -8.119 1.00 85.81 97 LEU A CA 1
ATOM 736 C C . LEU A 1 97 ? 0.946 11.366 -8.113 1.00 85.81 97 LEU A C 1
ATOM 738 O O . LEU A 1 97 ? 1.646 11.333 -9.127 1.00 85.81 97 LEU A O 1
ATOM 742 N N . ILE A 1 98 ? 1.355 11.920 -6.968 1.00 87.19 98 ILE A N 1
ATOM 743 C CA . ILE A 1 98 ? 2.692 12.500 -6.791 1.00 87.19 98 ILE A CA 1
ATOM 744 C C . ILE A 1 98 ? 3.751 11.419 -7.002 1.00 87.19 98 ILE A C 1
ATOM 746 O O . ILE A 1 98 ? 4.671 11.613 -7.791 1.00 87.19 98 ILE A O 1
ATOM 750 N N . TRP A 1 99 ? 3.580 10.261 -6.358 1.00 88.88 99 TRP A N 1
ATOM 751 C CA . TRP A 1 99 ? 4.495 9.135 -6.501 1.00 88.88 99 TRP A CA 1
ATOM 752 C C . TRP A 1 99 ? 4.612 8.665 -7.946 1.00 88.88 99 TRP A C 1
ATOM 754 O O . TRP A 1 99 ? 5.717 8.466 -8.439 1.00 88.88 99 TRP A O 1
ATOM 764 N N . MET A 1 100 ? 3.485 8.517 -8.643 1.00 82.94 100 MET A N 1
ATOM 765 C CA . MET A 1 100 ? 3.516 8.058 -10.023 1.00 82.94 100 MET A CA 1
ATOM 766 C C . MET A 1 100 ? 4.277 9.021 -10.928 1.00 82.94 100 MET A C 1
ATOM 768 O O . MET A 1 100 ? 5.051 8.585 -11.774 1.00 82.94 100 MET A O 1
ATOM 772 N N . THR A 1 101 ? 4.094 10.322 -10.718 1.00 83.94 101 THR A N 1
ATOM 773 C CA . THR A 1 101 ? 4.794 11.355 -11.489 1.00 83.94 101 THR A CA 1
ATOM 774 C C . THR A 1 101 ? 6.299 11.333 -11.209 1.00 83.94 101 THR A C 1
ATOM 776 O O . THR A 1 101 ? 7.098 11.384 -12.142 1.00 83.94 101 THR A O 1
ATOM 779 N N . ASP A 1 102 ? 6.691 11.197 -9.940 1.00 83.75 102 ASP A N 1
ATOM 780 C CA . ASP A 1 102 ? 8.098 11.147 -9.528 1.00 83.75 102 ASP A CA 1
ATOM 781 C C . ASP A 1 102 ? 8.800 9.877 -10.036 1.00 83.75 102 ASP A C 1
ATOM 783 O O . ASP A 1 102 ? 9.878 9.940 -10.625 1.00 83.75 102 ASP A O 1
ATOM 787 N N . ALA A 1 103 ? 8.139 8.721 -9.932 1.00 84.31 103 ALA A N 1
ATOM 788 C CA . ALA A 1 103 ? 8.649 7.457 -10.456 1.00 84.31 103 ALA A CA 1
ATOM 789 C C . ALA A 1 103 ? 8.901 7.513 -11.972 1.00 84.31 103 ALA A C 1
ATOM 791 O O . ALA A 1 103 ? 9.925 7.015 -12.439 1.00 84.31 103 ALA A O 1
ATOM 792 N N . ILE A 1 104 ? 8.003 8.150 -12.736 1.00 80.75 104 ILE A N 1
ATOM 793 C CA . ILE A 1 104 ? 8.167 8.365 -14.184 1.00 80.75 104 ILE A CA 1
ATOM 794 C C . ILE A 1 104 ? 9.398 9.232 -14.472 1.00 80.75 104 ILE A C 1
ATOM 796 O O . ILE A 1 104 ? 10.195 8.906 -15.357 1.00 80.75 104 ILE A O 1
ATOM 800 N N . ALA A 1 105 ? 9.553 10.335 -13.738 1.00 79.62 105 ALA A N 1
ATOM 801 C CA . ALA A 1 105 ? 10.656 11.267 -13.934 1.00 79.62 105 ALA A CA 1
ATOM 802 C C . ALA A 1 105 ? 12.008 10.611 -13.613 1.00 79.62 105 ALA A C 1
ATOM 804 O O . ALA A 1 105 ? 12.918 10.643 -14.440 1.00 79.62 105 ALA A O 1
ATOM 805 N N . ILE A 1 106 ? 12.118 9.950 -12.455 1.00 79.81 106 ILE A N 1
ATOM 806 C CA . ILE A 1 106 ? 13.334 9.241 -12.032 1.00 79.81 106 ILE A CA 1
ATOM 807 C C . ILE A 1 106 ? 13.694 8.147 -13.042 1.00 79.81 106 ILE A C 1
ATOM 809 O O . ILE A 1 106 ? 14.850 8.049 -13.452 1.00 79.81 106 ILE A O 1
ATOM 813 N N . TYR A 1 107 ? 12.709 7.366 -13.491 1.00 78.19 107 TYR A N 1
ATOM 814 C CA . TYR A 1 107 ? 12.920 6.334 -14.502 1.00 78.19 107 TYR A CA 1
ATOM 815 C C . TYR A 1 107 ? 13.485 6.913 -15.809 1.00 78.19 107 TYR A C 1
ATOM 817 O O . TYR A 1 107 ? 14.490 6.427 -16.326 1.00 78.19 107 TYR A O 1
ATOM 825 N N . SER A 1 108 ? 12.877 7.990 -16.311 1.00 73.94 108 SER A N 1
ATOM 826 C CA . SER A 1 108 ? 13.248 8.609 -17.592 1.00 73.94 108 SER A CA 1
ATOM 827 C C . SER A 1 108 ? 14.627 9.283 -17.561 1.00 73.94 108 SER A C 1
ATOM 829 O O . SER A 1 108 ? 15.254 9.454 -18.602 1.00 73.94 108 SER A O 1
ATOM 831 N N . ILE A 1 109 ? 15.110 9.684 -16.379 1.00 71.75 109 ILE A N 1
ATOM 832 C CA . ILE A 1 109 ? 16.423 10.324 -16.209 1.00 71.75 109 ILE A CA 1
ATOM 833 C C . ILE A 1 109 ? 17.530 9.285 -15.981 1.00 71.75 109 ILE A C 1
ATOM 835 O O . ILE A 1 109 ? 18.617 9.421 -16.548 1.00 71.75 109 ILE A O 1
ATOM 839 N N . TYR A 1 110 ? 17.270 8.277 -15.140 1.00 70.44 110 TYR A N 1
ATOM 840 C CA . TYR A 1 110 ? 18.310 7.406 -14.580 1.00 70.44 110 TYR A CA 1
ATOM 841 C C . TYR A 1 110 ? 18.262 5.950 -15.045 1.00 70.44 110 TYR A C 1
ATOM 843 O O . TYR A 1 110 ? 19.264 5.262 -14.895 1.00 70.44 110 TYR A O 1
ATOM 851 N N . VAL A 1 111 ? 17.135 5.459 -15.566 1.00 70.00 111 VAL A N 1
ATOM 852 C CA . VAL A 1 111 ? 16.988 4.042 -15.947 1.00 70.00 111 VAL A CA 1
ATOM 853 C C . VAL A 1 111 ? 16.960 3.887 -17.460 1.00 70.00 111 VAL A C 1
ATOM 855 O O . VAL A 1 111 ? 17.718 3.088 -18.003 1.00 70.00 111 VAL A O 1
ATOM 858 N N . ASP A 1 112 ? 16.134 4.677 -18.147 1.00 68.94 112 ASP A N 1
ATOM 859 C CA . ASP A 1 112 ? 16.056 4.647 -19.606 1.00 68.94 112 ASP A CA 1
ATOM 860 C C . ASP A 1 112 ? 15.833 6.047 -20.196 1.00 68.94 112 ASP A C 1
ATOM 862 O O . ASP A 1 112 ? 14.705 6.532 -20.348 1.00 68.94 112 ASP A O 1
ATOM 866 N N . SER A 1 113 ? 16.945 6.679 -20.577 1.00 62.97 113 SER A N 1
ATOM 867 C CA . SER A 1 113 ? 16.975 7.977 -21.257 1.00 62.97 113 SER A CA 1
ATOM 868 C C . SER A 1 113 ? 16.600 7.914 -22.741 1.00 62.97 113 SER A C 1
ATOM 870 O O . SER A 1 113 ? 16.468 8.956 -23.380 1.00 62.97 113 SER A O 1
ATOM 872 N N . ASN A 1 114 ? 16.379 6.719 -23.299 1.00 64.50 114 ASN A N 1
ATOM 873 C CA . ASN A 1 114 ? 15.842 6.527 -24.648 1.00 64.50 114 ASN A CA 1
ATOM 874 C C . ASN A 1 114 ? 14.346 6.187 -24.654 1.00 64.50 114 ASN A C 1
ATOM 876 O O . ASN A 1 114 ? 13.764 6.028 -25.740 1.00 64.50 114 ASN A O 1
ATOM 880 N N . SER A 1 115 ? 13.726 6.103 -23.476 1.00 64.81 115 SER A N 1
ATOM 881 C CA . SER A 1 115 ? 12.296 5.865 -23.322 1.00 64.81 115 SER A CA 1
ATOM 882 C C . SER A 1 115 ? 11.459 6.917 -24.056 1.00 64.81 115 SER A C 1
ATOM 884 O O . SER A 1 115 ? 11.891 8.053 -24.282 1.00 64.81 115 SER A O 1
ATOM 886 N N . PHE A 1 116 ? 10.222 6.556 -24.417 1.00 65.44 116 PHE A N 1
ATOM 887 C CA . PHE A 1 116 ? 9.267 7.487 -25.032 1.00 65.44 116 PHE A CA 1
ATOM 888 C C . PHE A 1 116 ? 9.143 8.796 -24.239 1.00 65.44 116 PHE A C 1
ATOM 890 O O . PHE A 1 116 ? 9.107 9.871 -24.828 1.00 65.44 116 PHE A O 1
ATOM 897 N N . LEU A 1 117 ? 9.135 8.710 -22.908 1.00 63.91 117 LEU A N 1
ATOM 898 C CA . LEU A 1 117 ? 9.041 9.862 -22.014 1.00 63.91 117 LEU A CA 1
ATOM 899 C C . LEU A 1 117 ? 10.301 10.726 -22.047 1.00 63.91 117 LEU A C 1
ATOM 901 O O . LEU A 1 117 ? 10.191 11.941 -22.189 1.00 63.91 117 LEU A O 1
ATOM 905 N N . ALA A 1 118 ? 11.490 10.126 -21.991 1.00 63.84 118 ALA A N 1
ATOM 906 C CA . ALA A 1 118 ? 12.738 10.874 -22.115 1.00 63.84 118 ALA A CA 1
ATOM 907 C C . ALA A 1 118 ? 12.834 11.606 -23.465 1.00 63.84 118 ALA A C 1
ATOM 909 O O . ALA A 1 118 ? 13.217 12.775 -23.509 1.00 63.84 118 ALA A O 1
ATOM 910 N N . LYS A 1 119 ? 12.382 10.967 -24.553 1.00 66.62 119 LYS A N 1
ATOM 911 C CA . LYS A 1 119 ? 12.277 11.585 -25.885 1.00 66.62 119 LYS A CA 1
ATOM 912 C C . LYS A 1 119 ? 11.220 12.691 -25.941 1.00 66.62 119 LYS A C 1
ATOM 914 O O . LYS A 1 119 ? 11.495 13.756 -26.483 1.00 66.62 119 LYS A O 1
ATOM 919 N N . ALA A 1 120 ? 10.043 12.474 -25.353 1.00 68.50 120 ALA A N 1
ATOM 920 C CA . ALA A 1 120 ? 8.959 13.459 -25.309 1.00 68.50 120 ALA A CA 1
ATOM 921 C C . ALA A 1 120 ? 9.331 14.709 -24.492 1.00 68.50 120 ALA A C 1
ATOM 923 O O . ALA A 1 120 ? 8.924 15.815 -24.841 1.00 68.50 120 ALA A O 1
ATOM 924 N N . PHE A 1 121 ? 10.138 14.545 -23.440 1.00 66.56 121 PHE A N 1
ATOM 925 C CA . PHE A 1 121 ? 10.633 15.635 -22.595 1.00 66.56 121 PHE A CA 1
ATOM 926 C C . PHE A 1 121 ? 12.030 16.147 -22.989 1.00 66.56 121 PHE A C 1
ATOM 928 O O . PHE A 1 121 ? 12.578 17.001 -22.294 1.00 66.56 121 PHE A O 1
ATOM 935 N N . ASN A 1 122 ? 12.601 15.663 -24.100 1.00 66.25 122 ASN A N 1
ATOM 936 C CA . ASN A 1 122 ? 13.933 16.030 -24.599 1.00 66.25 122 ASN A CA 1
ATOM 937 C C . ASN A 1 122 ? 15.046 15.933 -23.528 1.00 66.25 122 ASN A C 1
ATOM 939 O O . ASN A 1 122 ? 15.911 16.806 -23.405 1.00 66.25 122 ASN A O 1
ATOM 943 N N . ILE A 1 123 ? 15.004 14.875 -22.715 1.00 63.16 123 ILE A N 1
ATOM 944 C CA . ILE A 1 123 ? 15.948 14.629 -21.622 1.00 63.16 123 ILE A CA 1
ATOM 945 C C . ILE A 1 123 ? 17.207 13.965 -22.196 1.00 63.16 123 ILE A C 1
ATOM 947 O O . ILE A 1 123 ? 17.254 12.756 -22.395 1.00 63.16 123 ILE A O 1
ATOM 951 N N . ASN A 1 124 ? 18.257 14.753 -22.436 1.00 60.12 124 ASN A N 1
ATOM 952 C CA . ASN A 1 124 ? 19.573 14.242 -22.837 1.00 60.12 124 ASN A CA 1
ATOM 953 C C . ASN A 1 124 ? 20.432 13.939 -21.599 1.00 60.12 124 ASN A C 1
ATOM 955 O O . ASN A 1 124 ? 21.085 14.838 -21.059 1.00 60.12 124 ASN A O 1
ATOM 959 N N . SER A 1 125 ? 20.457 12.685 -21.132 1.00 60.38 125 SER A N 1
ATOM 960 C CA . SER A 1 125 ? 21.373 12.281 -20.056 1.00 60.38 125 SER A CA 1
ATOM 961 C C . SER A 1 125 ? 22.767 11.963 -20.623 1.00 60.38 125 SER A C 1
ATOM 963 O O . SER A 1 125 ? 22.927 11.176 -21.551 1.00 60.38 125 SER A O 1
ATOM 965 N N . LYS A 1 126 ? 23.809 12.609 -20.079 1.00 55.19 126 LYS A N 1
ATOM 966 C CA . LYS A 1 126 ? 25.210 12.435 -20.527 1.00 55.19 126 LYS A CA 1
ATOM 967 C C . LYS A 1 126 ? 25.852 11.112 -20.081 1.00 55.19 126 LYS A C 1
ATOM 969 O O . LYS A 1 126 ? 26.919 10.777 -20.575 1.00 55.19 126 LYS A O 1
ATOM 974 N N . ASN A 1 127 ? 25.220 10.386 -19.159 1.00 58.41 127 ASN A N 1
ATOM 975 C CA . ASN 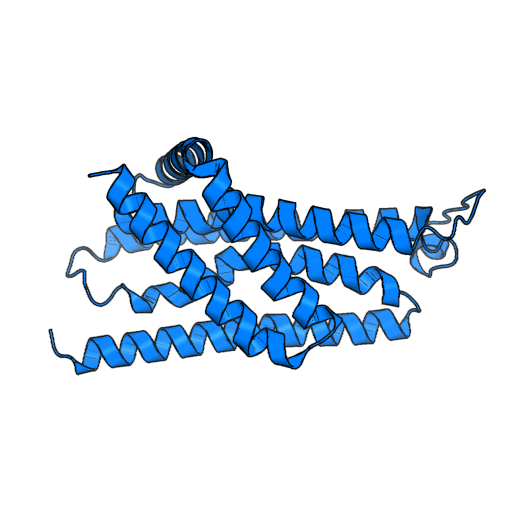A 1 127 ? 25.653 9.079 -18.667 1.00 58.41 127 ASN A CA 1
ATOM 976 C C . ASN A 1 127 ? 24.420 8.167 -18.572 1.00 58.41 127 ASN A C 1
ATOM 978 O O . ASN A 1 127 ? 23.706 8.242 -17.569 1.00 58.41 127 ASN A O 1
ATOM 982 N N . PRO A 1 128 ? 24.139 7.323 -19.581 1.00 57.19 128 PRO A N 1
ATOM 983 C CA . PRO A 1 128 ? 23.128 6.281 -19.463 1.00 57.19 128 PRO A CA 1
ATOM 984 C C . PRO A 1 128 ? 23.675 5.185 -18.537 1.00 57.19 128 PRO A C 1
ATOM 986 O O . PRO A 1 128 ? 24.215 4.173 -18.979 1.00 57.19 128 PRO A O 1
ATOM 989 N N . GLY A 1 129 ? 23.634 5.428 -17.228 1.00 55.16 129 GLY A N 1
ATOM 990 C CA . GLY A 1 129 ? 23.935 4.399 -16.242 1.00 55.16 129 GLY A CA 1
ATOM 991 C C . GLY A 1 129 ? 22.792 3.392 -16.216 1.00 55.16 129 GLY A C 1
ATOM 992 O O . GLY A 1 129 ? 21.631 3.777 -16.153 1.00 55.16 129 GLY A O 1
ATOM 993 N N . ASN A 1 130 ? 23.104 2.099 -16.274 1.00 63.72 130 ASN A N 1
ATOM 994 C CA . ASN A 1 130 ? 22.098 1.046 -16.165 1.00 63.72 130 ASN A CA 1
ATOM 995 C C . ASN A 1 130 ? 21.730 0.830 -14.684 1.00 63.72 130 ASN A C 1
ATOM 997 O O . ASN A 1 130 ? 22.073 -0.195 -14.100 1.00 63.72 130 ASN A O 1
ATOM 1001 N N . TYR A 1 131 ? 21.063 1.814 -14.066 1.00 72.38 131 TYR A N 1
ATOM 1002 C CA . TYR A 1 131 ? 20.697 1.818 -12.637 1.00 72.38 131 TYR A CA 1
ATOM 1003 C C . TYR A 1 131 ? 19.435 0.994 -12.323 1.00 72.38 131 TYR A C 1
ATOM 1005 O O . TYR A 1 131 ? 18.712 1.254 -11.358 1.00 72.38 131 TYR A O 1
ATOM 1013 N N . SER A 1 132 ? 19.128 0.000 -13.158 1.00 75.56 132 SER A N 1
ATOM 1014 C CA . SER A 1 132 ? 17.920 -0.824 -13.042 1.00 75.56 132 SER A CA 1
ATOM 1015 C C . SER A 1 132 ? 17.859 -1.576 -11.705 1.00 75.56 132 SER A C 1
ATOM 1017 O O . SER A 1 132 ? 16.785 -1.738 -11.122 1.00 75.56 132 SER A O 1
ATOM 1019 N N . GLN A 1 133 ? 19.012 -2.012 -11.187 1.00 82.19 133 GLN A N 1
ATOM 1020 C CA . GLN A 1 133 ? 19.098 -2.745 -9.924 1.00 82.19 133 GLN A CA 1
ATOM 1021 C C . GLN A 1 133 ? 18.904 -1.823 -8.713 1.00 82.19 133 GLN A C 1
ATOM 1023 O O . GLN A 1 133 ? 18.164 -2.159 -7.787 1.00 82.19 133 GLN A O 1
ATOM 1028 N N . GLU A 1 134 ? 19.534 -0.653 -8.709 1.00 84.56 134 GLU A N 1
ATOM 1029 C CA . GLU A 1 134 ? 19.386 0.361 -7.666 1.00 84.56 134 GLU A CA 1
ATOM 1030 C C . GLU A 1 134 ? 17.948 0.873 -7.625 1.00 84.56 134 GLU A C 1
ATOM 1032 O O . GLU A 1 134 ? 17.347 0.948 -6.552 1.00 84.56 134 GLU A O 1
ATOM 1037 N N . PHE A 1 135 ? 17.365 1.131 -8.799 1.00 83.00 135 PHE A N 1
ATOM 1038 C CA . PHE A 1 135 ? 15.963 1.499 -8.940 1.00 83.00 135 PHE A CA 1
ATOM 1039 C C . PHE A 1 135 ? 15.044 0.438 -8.323 1.00 83.00 135 PHE A C 1
ATOM 1041 O O . PHE A 1 135 ? 14.146 0.778 -7.553 1.00 83.00 135 PHE A O 1
ATOM 1048 N N . TYR A 1 136 ? 15.292 -0.850 -8.572 1.00 85.75 136 TYR A N 1
ATOM 1049 C CA . TYR A 1 136 ? 14.520 -1.938 -7.968 1.00 85.75 136 TYR A CA 1
ATOM 1050 C C . TYR A 1 136 ? 14.559 -1.911 -6.430 1.00 85.75 136 TYR A C 1
ATOM 1052 O O . TYR A 1 136 ? 13.510 -1.885 -5.780 1.00 85.75 136 TYR A O 1
ATOM 1060 N N . TRP A 1 137 ? 15.754 -1.865 -5.833 1.00 87.81 137 TRP A N 1
ATOM 1061 C CA . TRP A 1 137 ? 15.906 -1.884 -4.373 1.00 87.81 137 TRP A CA 1
ATOM 1062 C C . TRP A 1 137 ? 15.335 -0.637 -3.696 1.00 87.81 137 TRP A C 1
ATOM 1064 O O . TRP A 1 137 ? 14.699 -0.745 -2.644 1.00 87.81 137 TRP A O 1
ATOM 1074 N N . ILE A 1 138 ? 15.502 0.533 -4.316 1.00 88.75 138 ILE A N 1
ATOM 1075 C CA . ILE A 1 138 ? 14.926 1.790 -3.833 1.00 88.75 138 ILE A CA 1
ATOM 1076 C C . ILE A 1 138 ? 13.396 1.709 -3.837 1.00 88.75 138 ILE A C 1
ATOM 1078 O O . ILE A 1 138 ? 12.769 2.068 -2.841 1.00 88.75 138 ILE A O 1
ATOM 1082 N N . ASN A 1 139 ? 12.787 1.165 -4.895 1.00 89.56 139 ASN A N 1
ATOM 1083 C CA . ASN A 1 139 ? 11.336 0.982 -4.960 1.00 89.56 139 ASN A CA 1
ATOM 1084 C C . ASN A 1 139 ? 10.814 -0.009 -3.908 1.00 89.56 139 ASN A C 1
ATOM 1086 O O . ASN A 1 139 ? 9.765 0.237 -3.313 1.00 89.56 139 ASN A O 1
ATOM 1090 N N . LEU A 1 140 ? 11.544 -1.092 -3.617 1.00 89.31 140 LEU A N 1
ATOM 1091 C CA . LEU A 1 140 ? 11.182 -2.010 -2.529 1.00 89.31 140 LEU A CA 1
ATOM 1092 C C . LEU A 1 140 ? 11.247 -1.335 -1.154 1.00 89.31 140 LEU A C 1
ATOM 1094 O O . LEU A 1 140 ? 10.367 -1.532 -0.313 1.00 89.31 140 LEU A O 1
ATOM 1098 N N . PHE A 1 141 ? 12.272 -0.518 -0.919 1.00 91.50 141 PHE A N 1
ATOM 1099 C CA . PHE A 1 141 ? 12.384 0.253 0.314 1.00 91.50 141 PHE A CA 1
ATOM 1100 C C . PHE A 1 141 ? 11.265 1.302 0.433 1.00 91.50 141 PHE A C 1
ATOM 1102 O O . PHE A 1 141 ? 10.633 1.432 1.485 1.00 91.50 141 PHE A O 1
ATOM 1109 N N . LEU A 1 142 ? 10.958 2.005 -0.660 1.00 90.25 142 LEU A N 1
ATOM 1110 C CA . LEU A 1 142 ? 9.862 2.974 -0.735 1.00 90.25 142 LEU A CA 1
ATOM 1111 C C . LEU A 1 142 ? 8.499 2.319 -0.527 1.00 90.25 142 LEU A C 1
ATOM 1113 O O . LEU A 1 142 ? 7.675 2.871 0.194 1.00 90.25 142 LEU A O 1
ATOM 1117 N N . ALA A 1 143 ? 8.278 1.116 -1.057 1.00 92.38 143 ALA A N 1
ATOM 1118 C CA . ALA A 1 143 ? 7.068 0.340 -0.808 1.00 92.38 143 ALA A CA 1
ATOM 1119 C C . ALA A 1 143 ? 6.831 0.113 0.694 1.00 92.38 143 ALA A C 1
ATOM 1121 O O . ALA A 1 143 ? 5.722 0.300 1.202 1.00 92.38 143 ALA A O 1
ATOM 1122 N N . TRP A 1 144 ? 7.884 -0.239 1.434 1.00 94.31 144 TRP A N 1
ATOM 1123 C CA . TRP A 1 144 ? 7.807 -0.373 2.886 1.00 94.31 144 TRP A CA 1
ATOM 1124 C C . TRP A 1 144 ? 7.470 0.957 3.575 1.00 94.31 144 TRP A C 1
ATOM 1126 O O . TRP A 1 144 ? 6.586 1.000 4.439 1.00 94.31 144 TRP A O 1
ATOM 1136 N N . LEU A 1 145 ? 8.104 2.055 3.154 1.00 92.50 145 LEU A N 1
ATOM 1137 C CA . LEU A 1 145 ? 7.843 3.394 3.687 1.00 92.50 145 LEU A CA 1
ATOM 1138 C C . LEU A 1 145 ? 6.410 3.867 3.392 1.00 92.50 145 LEU A C 1
ATOM 1140 O O . LEU A 1 145 ? 5.733 4.380 4.286 1.00 92.50 145 LEU A O 1
ATOM 1144 N N . PHE A 1 146 ? 5.900 3.626 2.184 1.00 92.06 146 PHE A N 1
ATOM 1145 C CA . PHE A 1 146 ? 4.508 3.894 1.827 1.00 92.06 146 PHE A CA 1
ATOM 1146 C C . PHE A 1 146 ? 3.540 3.030 2.607 1.00 92.06 146 PHE A C 1
ATOM 1148 O O . PHE A 1 146 ? 2.494 3.527 3.019 1.00 92.06 146 PHE A O 1
ATOM 1155 N N . SER A 1 147 ? 3.885 1.776 2.900 1.00 93.19 147 SER A N 1
ATOM 1156 C CA . SER A 1 147 ? 3.048 0.956 3.770 1.00 93.19 147 SER A CA 1
ATOM 1157 C C . SER A 1 147 ? 2.976 1.529 5.178 1.00 93.19 147 SER A C 1
ATOM 1159 O O . SER A 1 147 ? 1.901 1.524 5.778 1.00 93.19 147 SER A O 1
ATOM 1161 N N . LEU A 1 148 ? 4.080 2.056 5.706 1.00 93.06 148 LEU A N 1
ATOM 1162 C CA . LEU A 1 148 ? 4.096 2.707 7.012 1.00 93.06 148 LEU A CA 1
ATOM 1163 C C . LEU A 1 148 ? 3.233 3.976 7.010 1.00 93.06 148 LEU A C 1
ATOM 1165 O O . LEU A 1 148 ? 2.410 4.167 7.909 1.00 93.06 148 LEU A O 1
ATOM 1169 N N . LEU A 1 149 ? 3.384 4.815 5.982 1.00 90.81 149 LEU A N 1
ATOM 1170 C CA . LEU A 1 149 ? 2.596 6.034 5.799 1.00 90.81 149 LEU A CA 1
ATOM 1171 C C . LEU A 1 149 ? 1.100 5.716 5.677 1.00 90.81 149 LEU A C 1
ATOM 1173 O O . LEU A 1 149 ? 0.270 6.320 6.352 1.00 90.81 149 LEU A O 1
ATOM 1177 N N . SER A 1 150 ? 0.765 4.719 4.866 1.00 90.81 150 SER A N 1
ATOM 1178 C CA . SER A 1 150 ? -0.588 4.217 4.637 1.00 90.81 150 SER A CA 1
ATOM 1179 C C . SER A 1 150 ? -1.235 3.696 5.927 1.00 90.81 150 SER A C 1
ATOM 1181 O O . SER A 1 150 ? -2.386 4.022 6.233 1.00 90.81 150 SER A O 1
ATOM 1183 N N . LEU A 1 151 ? -0.479 2.982 6.768 1.00 91.69 151 LEU A N 1
ATOM 1184 C CA . LEU A 1 151 ? -0.952 2.565 8.088 1.00 91.69 151 LEU A CA 1
ATOM 1185 C C . LEU A 1 151 ? -1.177 3.750 9.035 1.00 91.69 151 LEU A C 1
ATOM 1187 O O . LEU A 1 151 ? -2.208 3.802 9.708 1.00 91.69 151 LEU A O 1
ATOM 1191 N N . ALA A 1 152 ? -0.233 4.691 9.095 1.00 90.44 152 ALA A N 1
ATOM 1192 C CA . ALA A 1 152 ? -0.264 5.823 10.022 1.00 90.44 152 ALA A CA 1
ATOM 1193 C C . ALA A 1 152 ? -1.336 6.867 9.677 1.00 90.44 152 ALA A C 1
ATOM 1195 O O . ALA A 1 152 ? -2.029 7.352 10.569 1.00 90.44 152 ALA A O 1
ATOM 1196 N N . VAL A 1 153 ? -1.467 7.203 8.394 1.00 87.88 153 VAL A N 1
ATOM 1197 C CA . VAL A 1 153 ? -2.300 8.306 7.887 1.00 87.88 153 VAL A CA 1
ATOM 1198 C C . VAL A 1 153 ? -3.624 7.800 7.317 1.00 87.88 153 VAL A C 1
ATOM 1200 O O . VAL A 1 153 ? -4.594 8.547 7.261 1.00 87.88 153 VAL A O 1
ATOM 1203 N N . GLY A 1 154 ? -3.698 6.535 6.905 1.00 86.62 154 GLY A N 1
ATOM 1204 C CA . GLY A 1 154 ? -4.904 5.961 6.319 1.00 86.62 154 GLY A CA 1
ATOM 1205 C C . GLY A 1 154 ? -5.640 5.008 7.254 1.00 86.62 154 GLY A C 1
ATOM 1206 O O . GLY A 1 154 ? -6.776 5.267 7.649 1.00 86.62 154 GLY A O 1
ATOM 1207 N N . LEU A 1 155 ? -5.006 3.889 7.608 1.00 88.56 155 LEU A N 1
ATOM 1208 C CA . LEU A 1 155 ? -5.688 2.805 8.321 1.00 88.56 155 LEU A CA 1
ATOM 1209 C C . LEU A 1 155 ? -5.979 3.158 9.787 1.00 88.56 155 LEU A C 1
ATOM 1211 O O . LEU A 1 155 ? -7.093 2.937 10.264 1.00 88.56 155 LEU A O 1
ATOM 1215 N N . LEU A 1 156 ? -5.009 3.731 10.507 1.00 89.25 156 LEU A N 1
ATOM 1216 C CA . LEU A 1 156 ? -5.159 4.066 11.927 1.00 89.25 156 LEU A CA 1
ATOM 1217 C C . LEU A 1 156 ? -6.244 5.123 12.201 1.00 89.25 156 LEU A C 1
ATOM 1219 O O . LEU A 1 156 ? -7.085 4.861 13.062 1.00 89.25 156 LEU A O 1
ATOM 1223 N N . PRO A 1 157 ? -6.311 6.270 11.495 1.00 86.00 157 PRO A N 1
ATOM 1224 C CA . PRO A 1 157 ? -7.381 7.246 11.705 1.00 86.00 157 PRO A CA 1
ATOM 1225 C C . PRO A 1 157 ? -8.767 6.649 11.452 1.00 86.00 157 PRO A C 1
ATOM 1227 O O . PRO A 1 157 ? -9.680 6.886 12.240 1.00 86.00 157 PRO A O 1
ATOM 1230 N N . CYS A 1 158 ? -8.914 5.805 10.424 1.00 82.50 158 CYS A N 1
ATOM 1231 C CA . CYS A 1 158 ? -10.154 5.076 10.140 1.00 82.50 158 CYS A CA 1
ATOM 1232 C C . CYS A 1 158 ? -10.530 4.099 11.266 1.00 82.50 158 CYS A C 1
ATOM 1234 O O . CYS A 1 158 ? -11.691 4.023 11.677 1.00 82.50 158 CYS A O 1
ATOM 1236 N N . LEU A 1 159 ? -9.548 3.378 11.809 1.00 81.81 159 LEU A N 1
ATOM 1237 C CA . LEU A 1 159 ? -9.736 2.466 12.936 1.00 81.81 159 LEU A CA 1
ATOM 1238 C C . LEU A 1 159 ? -10.136 3.215 14.217 1.00 81.81 159 LEU A C 1
ATOM 1240 O O . LEU A 1 159 ? -11.023 2.774 14.944 1.00 81.81 159 LEU A O 1
ATOM 1244 N N . ILE A 1 160 ? -9.542 4.377 14.485 1.00 83.62 160 ILE A N 1
ATOM 1245 C CA . ILE A 1 160 ? -9.841 5.187 15.676 1.00 83.62 160 ILE A CA 1
ATOM 1246 C C . ILE A 1 160 ? -11.196 5.885 15.556 1.00 83.62 160 ILE A C 1
ATOM 1248 O O . ILE A 1 160 ? -11.977 5.875 16.515 1.00 83.62 160 ILE A O 1
ATOM 1252 N N . ALA A 1 161 ? -11.510 6.416 14.369 1.00 79.62 161 ALA A N 1
ATOM 1253 C CA . ALA A 1 161 ? -12.821 6.974 14.045 1.00 79.62 161 ALA A CA 1
ATOM 1254 C C . ALA A 1 161 ? -13.941 5.978 14.356 1.00 79.62 161 ALA A C 1
ATOM 1256 O O . ALA A 1 161 ? -15.014 6.362 14.810 1.00 79.62 161 ALA A O 1
ATOM 1257 N N . ARG A 1 162 ? -13.663 4.685 14.170 1.00 75.06 162 ARG A N 1
ATOM 1258 C CA . ARG A 1 162 ? -14.586 3.599 14.484 1.00 75.06 162 ARG A CA 1
ATOM 1259 C C . ARG A 1 162 ? -14.716 3.311 15.983 1.00 75.06 162 ARG A C 1
ATOM 1261 O O . ARG A 1 162 ? -15.815 3.004 16.433 1.00 75.06 162 ARG A O 1
ATOM 1268 N N . LEU A 1 163 ? -13.620 3.362 16.743 1.00 75.69 163 LEU A N 1
ATOM 1269 C CA . LEU A 1 163 ? -13.610 2.961 18.156 1.00 75.69 163 LEU A CA 1
ATOM 1270 C C . LEU A 1 163 ? -14.141 4.045 19.096 1.00 75.69 163 LEU A C 1
ATOM 1272 O O . LEU A 1 163 ? -14.971 3.752 19.953 1.00 75.69 163 LEU A O 1
ATOM 1276 N N . LYS A 1 164 ? -13.659 5.285 18.955 1.00 73.19 164 LYS A N 1
ATOM 1277 C CA . LYS A 1 164 ? -14.002 6.393 19.868 1.00 73.19 164 LYS A CA 1
ATOM 1278 C C . LYS A 1 164 ? -14.568 7.633 19.165 1.00 73.19 164 LYS A C 1
ATOM 1280 O O . LYS A 1 164 ? -15.127 8.476 19.850 1.00 73.19 164 LYS A O 1
ATOM 1285 N N . ASN A 1 165 ? -14.464 7.724 17.833 1.00 73.25 165 ASN A N 1
ATOM 1286 C CA . ASN A 1 165 ? -14.905 8.852 16.996 1.00 73.25 165 ASN A CA 1
ATOM 1287 C C . ASN A 1 165 ? -14.642 10.241 17.616 1.00 73.25 165 ASN A C 1
ATOM 1289 O O . ASN A 1 165 ? -15.564 10.920 18.063 1.00 73.25 165 ASN A O 1
ATOM 1293 N N . LEU A 1 166 ? -13.382 10.679 17.614 1.00 80.00 166 LEU A N 1
ATOM 1294 C CA . LEU A 1 166 ? -12.927 11.923 18.252 1.00 80.00 166 LEU A CA 1
ATOM 1295 C C . LEU A 1 166 ? -13.025 13.155 17.326 1.00 80.00 166 LEU A C 1
ATOM 1297 O O . LEU A 1 166 ? -12.346 14.157 17.541 1.00 80.00 166 LEU A O 1
ATOM 1301 N N . GLY A 1 167 ? -13.820 13.069 16.254 1.00 80.31 167 GLY A N 1
ATOM 1302 C CA . GLY A 1 167 ? -13.760 14.011 15.133 1.00 80.31 167 GLY A CA 1
ATOM 1303 C C . GLY A 1 167 ? -12.518 13.800 14.257 1.00 80.31 167 GLY A C 1
ATOM 1304 O O . GLY A 1 167 ? -11.593 13.083 14.628 1.00 80.31 167 GLY A O 1
ATOM 1305 N N . VAL A 1 168 ? -12.501 14.406 13.064 1.00 80.38 168 VAL A N 1
ATOM 1306 C CA . VAL A 1 168 ? -11.470 14.136 12.041 1.00 80.38 168 VAL A CA 1
ATOM 1307 C C . VAL A 1 168 ? -10.064 14.407 12.581 1.00 80.38 168 VAL A C 1
ATOM 1309 O O . VAL A 1 168 ? -9.258 13.488 12.690 1.00 80.38 168 VAL A O 1
ATOM 1312 N N . VAL A 1 169 ? -9.793 15.634 13.029 1.00 85.94 169 VAL A N 1
ATOM 1313 C CA . VAL A 1 169 ? -8.473 16.016 13.560 1.00 85.94 169 VAL A CA 1
ATOM 1314 C C . VAL A 1 169 ? -8.093 15.174 14.785 1.00 85.94 169 VAL A C 1
ATOM 1316 O O . VAL A 1 169 ? -6.9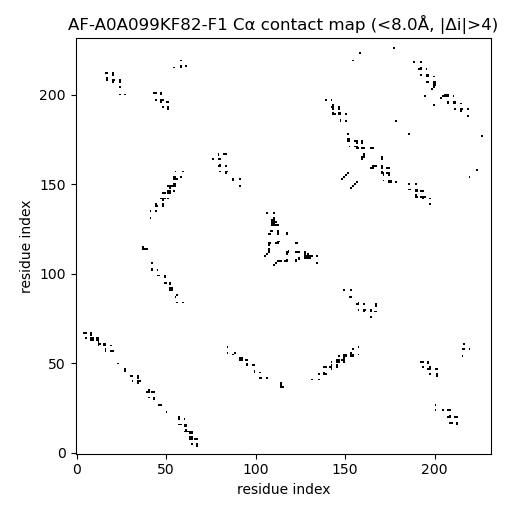64 14.697 14.877 1.00 85.94 169 VAL A O 1
ATOM 1319 N N . GLY A 1 170 ? -9.040 14.913 15.692 1.00 85.62 170 GLY A N 1
ATOM 1320 C CA . GLY A 1 170 ? -8.802 14.092 16.882 1.00 85.62 170 GLY A CA 1
ATOM 1321 C C . GLY A 1 170 ? -8.402 12.651 16.554 1.00 85.62 170 GLY A C 1
ATOM 1322 O O . GLY A 1 170 ? -7.498 12.102 17.189 1.00 85.62 170 GLY A O 1
ATOM 1323 N N . ASN A 1 171 ? -9.008 12.051 15.523 1.00 86.31 171 ASN A N 1
ATOM 1324 C CA . ASN A 1 171 ? -8.661 10.705 15.062 1.00 86.31 171 ASN A CA 1
ATOM 1325 C C . ASN A 1 171 ? -7.238 10.653 14.492 1.00 86.31 171 ASN A C 1
ATOM 1327 O O . ASN A 1 171 ? -6.492 9.729 14.814 1.00 86.31 171 ASN A O 1
ATOM 1331 N N . PHE A 1 172 ? -6.833 11.661 13.712 1.00 87.62 172 PHE A N 1
ATOM 1332 C CA . PHE A 1 172 ? -5.465 11.767 13.194 1.00 87.62 172 PHE A CA 1
ATOM 1333 C C . PHE A 1 172 ? -4.444 11.979 14.315 1.00 87.62 172 PHE A C 1
ATOM 1335 O O . PHE A 1 172 ? -3.452 11.258 14.389 1.00 87.62 172 PHE A O 1
ATOM 1342 N N . VAL A 1 173 ? -4.696 12.907 15.241 1.00 90.88 173 VAL A N 1
ATOM 1343 C CA . VAL A 1 173 ? -3.790 13.161 16.375 1.00 90.88 173 VAL A CA 1
ATOM 1344 C C . VAL A 1 173 ? -3.629 11.906 17.242 1.00 90.88 173 VAL A C 1
ATOM 1346 O O . VAL A 1 173 ? -2.512 11.548 17.626 1.00 90.88 173 VAL A O 1
ATOM 1349 N N . SER A 1 174 ? -4.724 11.189 17.509 1.00 89.12 174 SER A N 1
ATOM 1350 C CA . SER A 1 174 ? -4.690 9.919 18.242 1.00 89.12 174 SER A CA 1
ATOM 1351 C C . SER A 1 174 ? -3.930 8.830 17.469 1.00 89.12 174 SER A C 1
ATOM 1353 O O . SER A 1 174 ? -3.121 8.115 18.065 1.00 89.12 174 SER A O 1
ATOM 1355 N N . ALA A 1 175 ? -4.106 8.756 16.143 1.00 89.56 175 ALA A N 1
ATOM 1356 C CA . ALA A 1 175 ? -3.372 7.836 15.274 1.00 89.56 175 ALA A CA 1
ATOM 1357 C C . ALA A 1 175 ? -1.864 8.082 15.337 1.00 89.56 175 ALA A C 1
ATOM 1359 O O . ALA A 1 175 ? -1.104 7.143 15.574 1.00 89.56 175 ALA A O 1
ATOM 1360 N N . PHE A 1 176 ? -1.423 9.338 15.225 1.00 91.25 176 PHE A N 1
ATOM 1361 C CA . PHE A 1 176 ? -0.007 9.692 15.326 1.00 91.25 176 PHE A CA 1
ATOM 1362 C C . PHE A 1 176 ? 0.566 9.420 16.719 1.00 91.25 176 PHE A C 1
ATOM 1364 O O . PHE A 1 176 ? 1.679 8.903 16.835 1.00 91.25 176 PHE A O 1
ATOM 1371 N N . LYS A 1 177 ? -0.189 9.703 17.789 1.00 91.88 177 LYS A N 1
ATOM 1372 C CA . LYS A 1 177 ? 0.240 9.401 19.164 1.00 91.88 177 LYS A CA 1
ATOM 1373 C C . LYS A 1 177 ? 0.433 7.896 19.371 1.00 91.88 177 LYS A C 1
ATOM 1375 O O . LYS A 1 177 ? 1.443 7.481 19.942 1.00 91.88 177 LYS A O 1
ATOM 1380 N N . PHE A 1 178 ? -0.494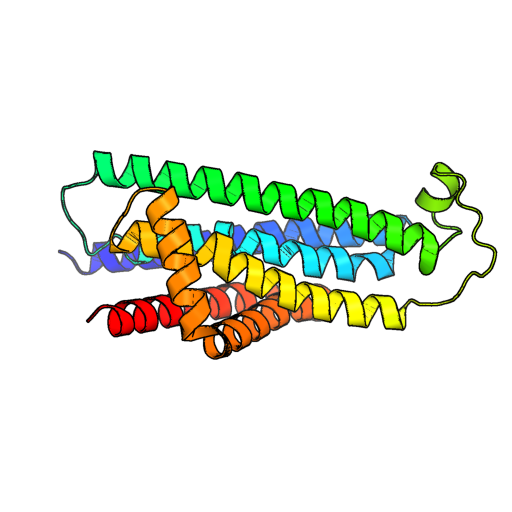 7.083 18.867 1.00 90.75 178 PHE A N 1
ATOM 1381 C CA . PHE A 1 178 ? -0.389 5.626 18.904 1.00 90.75 178 PHE A CA 1
ATOM 1382 C C . PHE A 1 178 ? 0.781 5.114 18.050 1.00 90.75 178 PHE A C 1
ATOM 1384 O O . PHE A 1 178 ? 1.610 4.348 18.547 1.00 90.75 178 PHE A O 1
ATOM 1391 N N . ALA A 1 179 ? 0.912 5.595 16.809 1.00 90.44 179 ALA A N 1
ATOM 1392 C CA . ALA A 1 179 ? 2.003 5.245 15.900 1.00 90.44 179 ALA A CA 1
ATOM 1393 C C . ALA A 1 179 ? 3.380 5.576 16.500 1.00 90.44 179 ALA A C 1
ATOM 1395 O O . ALA A 1 179 ? 4.305 4.768 16.421 1.00 90.44 179 ALA A O 1
ATOM 1396 N N . LYS A 1 180 ? 3.508 6.720 17.189 1.00 90.44 180 LYS A N 1
ATOM 1397 C CA . LYS A 1 180 ? 4.745 7.124 17.875 1.00 90.44 180 LYS A CA 1
ATOM 1398 C C . LYS A 1 180 ? 5.114 6.194 19.034 1.00 90.44 180 LYS A C 1
ATOM 1400 O O . LYS A 1 180 ? 6.303 6.039 19.303 1.00 90.44 180 LYS A O 1
ATOM 1405 N N . LYS A 1 181 ? 4.140 5.580 19.714 1.00 91.44 181 LYS A N 1
ATOM 1406 C CA . LYS A 1 181 ? 4.402 4.630 20.809 1.00 91.44 181 LYS A CA 1
ATOM 1407 C C . LYS A 1 181 ? 4.680 3.213 20.298 1.00 91.44 181 LYS A C 1
ATOM 1409 O O . LYS A 1 181 ? 5.524 2.524 20.855 1.00 91.44 181 LYS A O 1
ATOM 1414 N N . GLN A 1 182 ? 4.003 2.782 19.234 1.00 91.00 182 GLN A N 1
ATOM 1415 C CA . GLN A 1 182 ? 4.070 1.416 18.693 1.00 91.00 182 GLN A CA 1
ATOM 1416 C C . GLN A 1 182 ? 4.910 1.320 17.404 1.00 91.00 182 GLN A C 1
ATOM 1418 O O . GLN A 1 182 ? 4.607 0.508 16.532 1.00 91.00 182 GLN A O 1
ATOM 1423 N N . LYS A 1 183 ? 5.974 2.129 17.272 1.00 91.00 183 LYS A N 1
ATOM 1424 C CA . LYS A 1 183 ? 6.775 2.254 16.034 1.00 91.00 183 LYS A CA 1
ATOM 1425 C C . LYS A 1 183 ? 7.260 0.914 15.488 1.00 91.00 183 LYS A C 1
ATOM 1427 O O . LYS A 1 183 ? 7.119 0.661 14.300 1.00 91.00 183 LYS A O 1
ATOM 1432 N N . LEU A 1 184 ? 7.795 0.054 16.356 1.00 90.56 184 LEU A N 1
ATOM 1433 C CA . LEU A 1 184 ? 8.363 -1.234 15.951 1.00 90.56 184 LEU A CA 1
ATOM 1434 C C . LEU A 1 184 ? 7.281 -2.199 15.452 1.00 90.56 184 LEU A C 1
ATOM 1436 O O . LEU A 1 184 ? 7.438 -2.821 14.408 1.00 90.56 184 LEU A O 1
ATOM 1440 N N . ALA A 1 185 ? 6.143 -2.270 16.147 1.00 90.00 185 ALA A N 1
ATOM 1441 C CA . ALA A 1 185 ? 5.015 -3.081 15.699 1.00 90.00 185 ALA A CA 1
ATOM 1442 C C . ALA A 1 185 ? 4.444 -2.565 14.369 1.00 90.00 185 ALA A C 1
ATOM 1444 O O . ALA A 1 185 ? 4.143 -3.358 13.482 1.00 90.00 185 ALA A O 1
ATOM 1445 N N . LEU A 1 186 ? 4.333 -1.242 14.211 1.00 92.44 186 LEU A N 1
ATOM 1446 C CA . LEU A 1 186 ? 3.860 -0.624 12.974 1.00 92.44 186 LEU A CA 1
ATOM 1447 C C . LEU A 1 186 ? 4.823 -0.878 11.809 1.00 92.44 186 LEU A C 1
ATOM 1449 O O . LEU A 1 186 ? 4.369 -1.190 10.715 1.00 92.44 186 LEU A O 1
ATOM 1453 N N . ALA A 1 187 ? 6.132 -0.799 12.053 1.00 93.31 187 ALA A N 1
ATOM 1454 C CA . ALA A 1 187 ? 7.168 -1.090 11.069 1.00 93.31 187 ALA A CA 1
ATOM 1455 C C . ALA A 1 187 ? 7.112 -2.545 10.581 1.00 93.31 187 ALA A C 1
ATOM 1457 O O . ALA A 1 187 ? 7.206 -2.782 9.377 1.00 93.31 187 ALA A O 1
ATOM 1458 N N . LEU A 1 188 ? 6.889 -3.503 11.490 1.00 94.12 188 LEU A N 1
ATOM 1459 C CA . LEU A 1 188 ? 6.705 -4.915 11.141 1.00 94.12 188 LEU A CA 1
ATOM 1460 C C . LEU A 1 188 ? 5.417 -5.144 10.344 1.00 94.12 188 LEU A C 1
ATOM 1462 O O . LEU A 1 188 ? 5.448 -5.808 9.313 1.00 94.12 188 LEU A O 1
ATOM 1466 N N . TYR A 1 189 ? 4.291 -4.563 10.770 1.00 93.50 189 TYR A N 1
ATOM 1467 C CA . TYR A 1 189 ? 3.042 -4.666 10.012 1.00 93.50 189 TYR A CA 1
ATOM 1468 C C . TYR A 1 189 ? 3.147 -4.024 8.626 1.00 93.50 189 TYR A C 1
ATOM 1470 O O . TYR A 1 189 ? 2.638 -4.590 7.660 1.00 93.50 189 TYR A O 1
ATOM 1478 N N . ALA A 1 190 ? 3.835 -2.885 8.519 1.00 94.06 190 ALA A N 1
ATOM 1479 C CA . ALA A 1 190 ? 4.122 -2.233 7.248 1.00 94.06 190 ALA A CA 1
ATOM 1480 C C . ALA A 1 190 ? 4.992 -3.117 6.348 1.00 94.06 190 ALA A C 1
ATOM 1482 O O . ALA A 1 190 ? 4.724 -3.245 5.159 1.00 94.06 190 ALA A O 1
ATOM 1483 N N . PHE A 1 191 ? 6.010 -3.769 6.914 1.00 94.31 191 PHE A N 1
ATOM 1484 C CA . PHE A 1 191 ? 6.868 -4.685 6.169 1.00 94.31 191 PHE A CA 1
ATOM 1485 C C . PHE A 1 191 ? 6.076 -5.878 5.627 1.00 94.31 191 PHE A C 1
ATOM 1487 O O . PHE A 1 191 ? 6.136 -6.162 4.433 1.00 94.31 191 PHE A O 1
ATOM 1494 N N . CYS A 1 192 ? 5.269 -6.529 6.471 1.00 94.19 192 CYS A N 1
ATOM 1495 C CA . CYS A 1 192 ? 4.422 -7.643 6.047 1.00 94.19 192 CYS A CA 1
ATOM 1496 C C . CYS A 1 192 ? 3.426 -7.230 4.956 1.00 94.19 192 CYS A C 1
ATOM 1498 O O . CYS A 1 192 ? 3.239 -7.977 3.999 1.00 94.19 192 CYS A O 1
ATOM 1500 N N . LEU A 1 193 ? 2.807 -6.050 5.076 1.00 92.75 193 LEU A N 1
ATOM 1501 C CA . LEU A 1 193 ? 1.886 -5.535 4.063 1.00 92.75 193 LEU A CA 1
ATOM 1502 C C . LEU A 1 193 ? 2.593 -5.260 2.740 1.00 92.75 193 LEU A C 1
ATOM 1504 O O . LEU A 1 193 ? 2.148 -5.771 1.713 1.00 92.75 193 LEU A O 1
ATOM 1508 N N . ALA A 1 194 ? 3.707 -4.526 2.772 1.00 93.12 194 ALA A N 1
ATOM 1509 C CA . ALA A 1 194 ? 4.485 -4.216 1.580 1.00 93.12 194 ALA A CA 1
ATOM 1510 C C . ALA A 1 194 ? 4.950 -5.486 0.864 1.00 93.12 194 ALA A C 1
ATOM 1512 O O . ALA A 1 194 ? 4.729 -5.633 -0.336 1.00 93.12 194 ALA A O 1
ATOM 1513 N N . PHE A 1 195 ? 5.499 -6.443 1.615 1.00 92.25 195 PHE A N 1
ATOM 1514 C CA 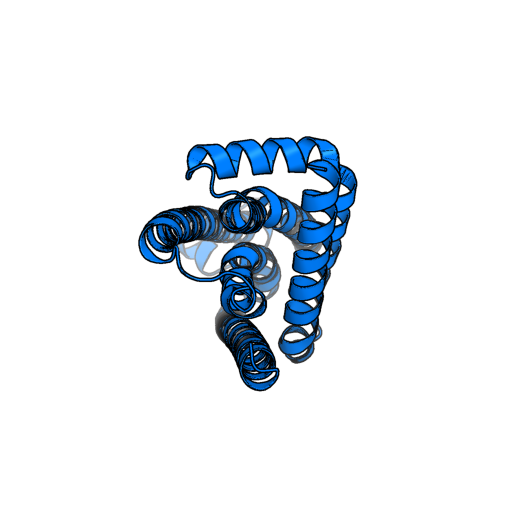. PHE A 1 195 ? 5.927 -7.726 1.071 1.00 92.25 195 PHE A CA 1
ATOM 1515 C C . PHE A 1 195 ? 4.752 -8.504 0.470 1.00 92.25 195 PHE A C 1
ATOM 1517 O O . PHE A 1 195 ? 4.862 -9.041 -0.628 1.00 92.25 195 PHE A O 1
ATOM 1524 N N . SER A 1 196 ? 3.602 -8.513 1.152 1.00 92.69 196 SER A N 1
ATOM 1525 C CA . SER A 1 196 ? 2.410 -9.227 0.688 1.00 92.69 196 SER A CA 1
ATOM 1526 C C . SER A 1 196 ? 1.713 -8.603 -0.521 1.00 92.69 196 SER A C 1
ATOM 1528 O O . SER A 1 196 ? 0.915 -9.271 -1.172 1.00 92.69 196 SER A O 1
ATOM 1530 N N . ALA A 1 197 ? 1.997 -7.335 -0.818 1.00 90.12 197 ALA A N 1
ATOM 1531 C CA . ALA A 1 197 ? 1.480 -6.652 -1.992 1.00 90.12 197 ALA A CA 1
ATOM 1532 C C . ALA A 1 197 ? 2.470 -6.744 -3.158 1.00 90.12 197 ALA A C 1
ATOM 1534 O O . ALA A 1 197 ? 2.134 -7.265 -4.217 1.00 90.12 197 ALA A O 1
ATOM 1535 N N . VAL A 1 198 ? 3.706 -6.286 -2.949 1.00 90.69 198 VAL A N 1
ATOM 1536 C CA . VAL A 1 198 ? 4.681 -6.079 -4.028 1.00 90.69 198 VAL A CA 1
ATOM 1537 C C . VAL A 1 198 ? 5.205 -7.394 -4.580 1.00 90.69 198 VAL A C 1
ATOM 1539 O O . VAL A 1 198 ? 5.192 -7.582 -5.791 1.00 90.69 198 VAL A O 1
ATOM 1542 N N . ILE A 1 199 ? 5.616 -8.332 -3.721 1.00 90.06 199 ILE A N 1
ATOM 1543 C CA . ILE A 1 199 ? 6.199 -9.595 -4.195 1.00 90.06 199 ILE A CA 1
ATOM 1544 C C . ILE A 1 199 ? 5.174 -10.418 -4.986 1.00 90.06 199 ILE A C 1
ATOM 1546 O O . ILE A 1 199 ? 5.508 -10.863 -6.086 1.00 90.06 199 ILE A O 1
ATOM 1550 N N . PRO A 1 200 ? 3.917 -10.579 -4.524 1.00 89.94 200 PRO A N 1
ATOM 1551 C CA . PRO A 1 200 ? 2.900 -11.235 -5.334 1.00 89.94 200 PRO A CA 1
ATOM 1552 C C . PRO A 1 200 ? 2.560 -10.489 -6.624 1.00 89.94 200 PRO A C 1
ATOM 1554 O O . PRO A 1 200 ? 2.469 -11.134 -7.661 1.00 89.94 200 PRO A O 1
ATOM 1557 N N . LEU A 1 201 ? 2.430 -9.158 -6.613 1.00 87.50 201 LEU A N 1
ATOM 1558 C CA . LEU A 1 201 ? 2.139 -8.402 -7.842 1.00 87.50 201 LEU A CA 1
ATOM 1559 C C . LEU A 1 201 ? 3.242 -8.528 -8.898 1.00 87.50 201 LEU A C 1
ATOM 1561 O O . LEU A 1 201 ? 2.939 -8.526 -10.091 1.00 87.50 201 LEU A O 1
ATOM 1565 N N . MET A 1 202 ? 4.496 -8.657 -8.463 1.00 86.25 202 MET A N 1
ATOM 1566 C CA . MET A 1 202 ? 5.645 -8.810 -9.350 1.00 86.25 202 MET A CA 1
ATOM 1567 C C . MET A 1 202 ? 5.842 -10.243 -9.847 1.00 86.25 202 MET A C 1
ATOM 1569 O O . MET A 1 202 ? 6.014 -10.458 -11.042 1.00 86.25 202 MET A O 1
ATOM 1573 N N . TYR A 1 203 ? 5.839 -11.224 -8.942 1.00 86.25 203 TYR A N 1
ATOM 1574 C CA . TYR A 1 203 ? 6.323 -12.578 -9.244 1.00 86.25 203 TYR A CA 1
ATOM 1575 C C . TYR A 1 203 ? 5.241 -13.657 -9.162 1.00 86.25 203 TYR A C 1
ATOM 1577 O O . TYR A 1 203 ? 5.354 -14.695 -9.807 1.00 86.25 203 TYR A O 1
ATOM 1585 N N . ALA A 1 204 ? 4.184 -13.440 -8.377 1.00 82.81 204 ALA A N 1
ATOM 1586 C CA . ALA A 1 204 ? 3.160 -14.446 -8.095 1.00 82.81 204 ALA A CA 1
ATOM 1587 C C . ALA A 1 204 ? 1.756 -13.841 -8.230 1.00 82.81 204 ALA A C 1
ATOM 1589 O O . ALA A 1 204 ? 0.982 -13.803 -7.276 1.00 82.81 204 ALA A O 1
ATOM 1590 N N . LYS A 1 205 ? 1.448 -13.349 -9.435 1.00 83.81 205 LYS A N 1
ATOM 1591 C CA . LYS A 1 205 ? 0.293 -12.501 -9.785 1.00 83.81 205 LYS A CA 1
ATOM 1592 C C . LYS A 1 205 ? -1.009 -12.895 -9.076 1.00 83.81 205 LYS A C 1
ATOM 1594 O O . LYS A 1 205 ? -1.568 -12.116 -8.310 1.00 83.81 205 LYS A O 1
ATOM 1599 N N . TYR A 1 206 ? -1.457 -14.135 -9.256 1.00 86.56 206 TYR A N 1
ATOM 1600 C CA . TYR A 1 206 ? -2.708 -14.627 -8.667 1.00 86.56 206 TYR A CA 1
ATOM 1601 C C . TYR A 1 206 ? -2.658 -14.778 -7.141 1.00 86.56 206 TYR A C 1
ATOM 1603 O O . TYR A 1 206 ? -3.691 -14.687 -6.477 1.00 86.56 206 TYR A O 1
ATOM 1611 N N . LEU A 1 207 ? -1.464 -14.961 -6.565 1.00 89.38 207 LEU A N 1
ATOM 1612 C CA . LEU A 1 207 ? -1.270 -15.062 -5.119 1.00 89.38 207 LEU A CA 1
ATOM 1613 C C . LEU A 1 207 ? -1.628 -13.747 -4.417 1.00 89.38 207 LEU A C 1
ATOM 1615 O O . LEU A 1 207 ? -2.063 -13.781 -3.269 1.00 89.38 207 LEU A O 1
ATOM 1619 N N . PHE A 1 208 ? -1.526 -12.603 -5.105 1.00 89.19 208 PHE A N 1
ATOM 1620 C CA . PHE A 1 208 ? -1.913 -11.298 -4.565 1.00 89.19 208 PHE A CA 1
ATOM 1621 C C . PHE A 1 208 ? -3.369 -11.283 -4.082 1.00 89.19 208 PHE A C 1
ATOM 1623 O O . PHE A 1 208 ? -3.645 -10.806 -2.982 1.00 89.19 208 PHE A O 1
ATOM 1630 N N . ILE A 1 209 ? -4.286 -11.874 -4.858 1.00 87.19 209 ILE A N 1
ATOM 1631 C CA . ILE A 1 209 ? -5.733 -11.888 -4.579 1.00 87.19 209 ILE A CA 1
ATOM 1632 C C . ILE A 1 209 ? -6.047 -12.577 -3.246 1.00 87.19 209 ILE A C 1
ATOM 1634 O O . ILE A 1 209 ? -7.069 -12.287 -2.634 1.00 87.19 209 ILE A O 1
ATOM 1638 N N . VAL A 1 210 ? -5.177 -13.474 -2.778 1.00 88.44 210 VAL A N 1
ATOM 1639 C CA . VAL A 1 210 ? -5.363 -14.212 -1.523 1.00 88.44 210 VAL A CA 1
ATOM 1640 C C . VAL A 1 210 ? -4.478 -13.650 -0.414 1.00 88.44 210 VAL A C 1
ATOM 1642 O O . VAL A 1 210 ? -4.948 -13.399 0.695 1.00 88.44 210 VAL A O 1
ATOM 1645 N N . LEU A 1 211 ? -3.195 -13.430 -0.698 1.00 90.69 211 LEU A N 1
ATOM 1646 C CA . LEU A 1 211 ? -2.203 -13.081 0.311 1.00 90.69 211 LEU A CA 1
ATOM 1647 C C . LEU A 1 211 ? -2.441 -11.677 0.877 1.00 90.69 211 LEU A C 1
ATOM 1649 O O . LEU A 1 211 ? -2.486 -11.517 2.095 1.00 90.69 211 LEU A O 1
ATOM 1653 N N . PHE A 1 212 ? -2.659 -10.685 0.010 1.00 89.56 212 PHE A N 1
ATOM 1654 C CA . PHE A 1 212 ? -2.888 -9.299 0.413 1.00 89.56 212 PHE A CA 1
ATOM 1655 C C . PHE A 1 212 ? -4.122 -9.117 1.316 1.00 89.56 212 PHE A C 1
ATOM 1657 O O . PHE A 1 212 ? -4.005 -8.499 2.376 1.00 89.56 212 PHE A O 1
ATOM 1664 N N . PRO A 1 213 ? -5.311 -9.662 0.995 1.00 89.12 213 PRO A N 1
ATOM 1665 C CA . PRO A 1 213 ? -6.460 -9.494 1.878 1.00 89.12 213 PRO A CA 1
ATOM 1666 C C . PRO A 1 213 ? -6.346 -10.262 3.198 1.00 89.12 213 PRO A C 1
ATOM 1668 O O . PRO A 1 213 ? -6.865 -9.796 4.220 1.00 89.12 213 PRO A O 1
ATOM 1671 N N . LEU A 1 214 ? -5.651 -11.406 3.216 1.00 89.94 214 LEU A N 1
ATOM 1672 C CA . LEU A 1 214 ? -5.371 -12.142 4.450 1.00 89.94 214 LEU A CA 1
ATOM 1673 C C . LEU A 1 214 ? -4.432 -11.354 5.368 1.00 89.94 214 LEU A C 1
ATOM 1675 O O . LEU A 1 214 ? -4.743 -11.177 6.551 1.00 89.94 214 LEU A O 1
ATOM 1679 N N . THR A 1 215 ? -3.320 -10.835 4.837 1.00 91.94 215 THR A N 1
ATOM 1680 C CA . THR A 1 215 ? -2.377 -10.020 5.616 1.00 91.94 215 THR A CA 1
ATOM 1681 C C . THR A 1 215 ? -3.024 -8.726 6.085 1.00 91.94 215 THR A C 1
ATOM 1683 O O . THR A 1 215 ? -2.896 -8.383 7.259 1.00 91.94 215 THR A O 1
ATOM 1686 N N . LEU A 1 216 ? -3.803 -8.054 5.236 1.00 90.25 216 LEU A N 1
ATOM 1687 C CA . LEU A 1 216 ? -4.546 -6.852 5.607 1.00 90.25 216 LEU A CA 1
ATOM 1688 C C . LEU A 1 216 ? -5.529 -7.108 6.750 1.00 90.25 216 LEU A C 1
ATOM 1690 O O . LEU A 1 216 ? -5.560 -6.353 7.723 1.00 90.25 216 LEU A O 1
ATOM 1694 N N . SER A 1 217 ? -6.299 -8.193 6.668 1.00 87.69 217 SER A N 1
ATOM 1695 C CA . SER A 1 217 ? -7.233 -8.581 7.729 1.00 87.69 217 SER A CA 1
ATOM 1696 C C . SER A 1 217 ? -6.497 -8.869 9.040 1.00 87.69 217 SER A C 1
ATOM 1698 O O . SER A 1 217 ? -6.914 -8.409 10.106 1.00 87.69 217 SER A O 1
ATOM 1700 N N . TRP A 1 218 ? -5.370 -9.583 8.969 1.00 90.38 218 TRP A N 1
ATOM 1701 C CA . TRP A 1 218 ? -4.534 -9.885 10.128 1.00 90.38 218 TRP A CA 1
ATOM 1702 C C . TRP A 1 218 ? -3.948 -8.622 10.774 1.00 90.38 218 TRP A C 1
ATOM 1704 O O . TRP A 1 218 ? -4.079 -8.441 11.989 1.00 90.38 218 TRP A O 1
ATOM 1714 N N . VAL A 1 219 ? -3.383 -7.711 9.974 1.00 90.69 219 VAL A N 1
ATOM 1715 C CA . VAL A 1 219 ? -2.850 -6.422 10.442 1.00 90.69 219 VAL A CA 1
ATOM 1716 C C . VAL A 1 219 ? -3.950 -5.581 11.080 1.00 90.69 219 VAL A C 1
ATOM 1718 O O . VAL A 1 219 ? -3.769 -5.062 12.183 1.00 90.69 219 VAL A O 1
ATOM 1721 N N . PHE A 1 220 ? -5.116 -5.487 10.441 1.00 87.62 220 PHE A N 1
ATOM 1722 C CA . PHE A 1 220 ? -6.238 -4.702 10.947 1.00 87.62 220 PHE A CA 1
ATOM 1723 C C . PHE A 1 220 ? -6.728 -5.206 12.316 1.00 87.62 220 PHE A C 1
ATOM 1725 O O . PHE A 1 220 ? -6.928 -4.417 13.249 1.00 87.62 220 PHE A O 1
ATOM 1732 N N . ILE A 1 221 ? -6.874 -6.527 12.476 1.00 85.31 221 ILE A N 1
ATOM 1733 C CA . ILE A 1 221 ? -7.262 -7.148 13.751 1.00 85.31 221 ILE A CA 1
ATOM 1734 C C . ILE A 1 221 ? -6.166 -6.945 14.807 1.00 85.31 221 ILE A C 1
ATOM 1736 O O . ILE A 1 221 ? -6.470 -6.604 15.954 1.00 85.31 221 ILE A O 1
ATOM 1740 N N . GLY A 1 222 ? -4.897 -7.132 14.435 1.00 86.75 222 GLY A N 1
ATOM 1741 C CA . GLY A 1 222 ? -3.748 -6.949 15.324 1.00 86.75 222 GLY A CA 1
ATOM 1742 C C . GLY A 1 222 ? -3.644 -5.523 15.868 1.00 86.75 222 GLY A C 1
ATOM 1743 O O . GLY A 1 222 ? -3.513 -5.325 17.079 1.00 86.75 222 GLY A O 1
ATOM 1744 N N . LEU A 1 223 ? -3.789 -4.525 14.993 1.00 87.88 223 LEU A N 1
ATOM 1745 C CA . LEU A 1 223 ? -3.793 -3.110 15.364 1.00 87.88 223 LEU A CA 1
ATOM 1746 C C . LEU A 1 223 ? -4.995 -2.751 16.239 1.00 87.88 223 LEU A C 1
ATOM 1748 O O . LEU A 1 223 ? -4.823 -2.051 17.235 1.00 87.88 223 LEU A O 1
ATOM 1752 N N . SER A 1 224 ? -6.182 -3.284 15.935 1.00 84.81 224 SER A N 1
ATOM 1753 C CA . SER A 1 224 ? -7.382 -3.071 16.757 1.00 84.81 224 SER A CA 1
ATOM 1754 C C . SER A 1 224 ? -7.176 -3.556 18.194 1.00 84.81 224 SER A C 1
ATOM 1756 O O . SER A 1 224 ? -7.445 -2.818 19.141 1.00 84.81 224 SER A O 1
ATOM 1758 N N . LYS A 1 225 ? -6.641 -4.773 18.373 1.00 85.06 225 LYS A N 1
ATOM 1759 C CA . LYS A 1 225 ? -6.359 -5.340 19.703 1.00 85.06 225 LYS A CA 1
ATOM 1760 C C . LYS A 1 225 ? -5.329 -4.510 20.472 1.00 85.06 225 LYS A C 1
ATOM 1762 O O . LYS A 1 225 ? -5.562 -4.175 21.631 1.00 85.06 225 LYS A O 1
ATOM 1767 N N . ARG A 1 226 ? -4.219 -4.136 19.824 1.00 87.12 226 ARG A N 1
ATOM 1768 C CA . ARG A 1 226 ? -3.163 -3.313 20.443 1.00 87.12 226 ARG A CA 1
ATOM 1769 C C . ARG A 1 226 ? -3.655 -1.919 20.827 1.00 87.12 226 ARG A C 1
ATOM 1771 O O . ARG A 1 226 ? -3.248 -1.397 21.859 1.00 87.12 226 ARG A O 1
ATOM 1778 N N . TYR A 1 227 ? -4.519 -1.314 20.014 1.00 84.88 227 TYR A N 1
ATOM 1779 C CA . TYR A 1 227 ? -5.095 -0.009 20.325 1.00 84.88 227 TYR A CA 1
ATOM 1780 C C . TYR A 1 227 ? -6.025 -0.072 21.542 1.00 84.88 227 TYR A C 1
ATOM 1782 O O . TYR A 1 227 ? -5.943 0.792 22.410 1.00 84.88 227 TYR A O 1
ATOM 1790 N N . LEU A 1 228 ? -6.857 -1.114 21.652 1.00 82.19 228 LEU A N 1
ATOM 1791 C CA . LEU A 1 228 ? -7.712 -1.324 22.827 1.00 82.19 228 LEU A CA 1
ATOM 1792 C C . LEU A 1 228 ? -6.890 -1.551 24.105 1.00 82.19 228 LEU A C 1
ATOM 1794 O O . LEU A 1 228 ? -7.178 -0.931 25.120 1.00 82.19 228 LEU A O 1
ATOM 1798 N N . GLN A 1 229 ? -5.825 -2.355 24.042 1.00 82.69 229 GLN A N 1
ATOM 1799 C CA . GLN A 1 229 ? -4.904 -2.563 25.172 1.00 82.69 229 GLN A CA 1
ATOM 1800 C C . GLN A 1 229 ? -4.132 -1.304 25.579 1.00 82.69 229 GLN A C 1
ATOM 1802 O O . GLN A 1 229 ? -3.719 -1.188 26.720 1.00 82.69 229 GLN A O 1
ATOM 1807 N N . TYR A 1 230 ? -3.887 -0.376 24.653 1.00 79.12 230 TYR A N 1
ATOM 1808 C CA . TYR A 1 230 ? -3.223 0.889 24.973 1.00 79.12 230 TYR A CA 1
ATOM 1809 C C . TYR A 1 230 ? -4.140 1.864 25.728 1.00 79.12 230 TYR A C 1
ATOM 1811 O O . TYR A 1 230 ? -3.648 2.803 26.355 1.00 79.12 230 TYR A O 1
ATOM 1819 N N . HIS A 1 231 ? -5.457 1.684 25.613 1.00 69.62 231 HIS A N 1
ATOM 1820 C CA . HIS A 1 231 ? -6.454 2.616 26.126 1.00 69.62 231 HIS A CA 1
ATOM 1821 C C . HIS A 1 231 ? -7.244 2.111 27.338 1.00 69.62 231 HIS A C 1
ATOM 1823 O O . HIS A 1 231 ? -8.003 2.909 27.893 1.00 69.62 231 HIS A O 1
ATOM 1829 N N . ASN A 1 232 ? -7.057 0.842 27.701 1.00 54.94 232 ASN A N 1
ATOM 1830 C CA . ASN A 1 232 ? -7.424 0.253 28.988 1.00 54.94 232 ASN A CA 1
ATOM 1831 C C . ASN A 1 232 ? -6.211 0.286 29.917 1.00 54.94 232 ASN A C 1
ATOM 1833 O O . ASN A 1 232 ? -6.431 0.453 31.131 1.00 54.94 232 ASN A O 1
#

Radius of gyration: 19.6 Å; Cα contacts (8 Å, |Δi|>4): 257; chains: 1; bounding box: 55×32×55 Å